Protein AF-A0AA88YTR1-F1 (afdb_monomer)

Radius of gyration: 93.02 Å; Cα contacts (8 Å, |Δi|>4): 60; chains: 1; bounding box: 156×89×230 Å

Mean predicted aligned error: 19.44 Å

Solvent-accessible surface area (backbone atoms only — not comparable to full-atom values): 16927 Å² total; per-residue (Å²): 136,85,83,82,82,76,76,88,72,65,40,42,70,72,72,55,52,61,66,63,37,48,69,41,86,85,34,49,69,73,51,28,52,49,53,51,53,48,30,73,73,69,52,74,60,56,72,65,59,47,62,70,35,83,88,49,65,55,87,66,50,55,67,33,47,75,69,55,41,44,46,70,82,85,81,88,76,82,74,88,74,76,54,70,69,58,56,55,52,49,52,53,49,51,53,52,50,51,53,54,49,54,55,50,50,58,55,48,52,56,48,50,55,52,49,52,55,49,49,53,52,50,52,54,49,52,52,52,50,52,51,51,50,54,53,49,53,51,51,53,52,56,48,53,54,48,51,52,52,49,56,50,50,53,51,55,49,53,52,52,49,54,52,53,52,52,51,51,54,51,50,50,53,52,51,55,50,51,55,47,52,54,52,51,52,54,50,50,55,51,50,52,52,51,49,56,51,50,53,56,50,49,64,58,66,69,72,45,71,62,63,56,50,49,56,51,48,53,58,50,50,54,50,51,54,48,54,50,50,50,52,50,49,54,52,51,51,54,51,50,54,53,50,51,53,51,60,68,60,66,80,64,84,84,85,89,79,92,88,80,91,83,88,90,82,92,82,85,90,90,86,91,85,86,88,86,91,82,86,82,87,134

Structure (mmCIF, N/CA/C/O backbone):
data_AF-A0AA88YTR1-F1
#
_entry.id   AF-A0AA88YTR1-F1
#
loop_
_atom_site.group_PDB
_atom_site.id
_atom_site.type_symbol
_atom_site.label_atom_id
_atom_site.label_alt_id
_atom_site.label_comp_id
_atom_site.label_asym_id
_atom_site.label_entity_id
_atom_site.label_seq_id
_atom_site.pdbx_PDB_ins_code
_atom_site.Cartn_x
_atom_site.Cartn_y
_atom_site.Cartn_z
_atom_site.occupancy
_atom_site.B_iso_or_equiv
_atom_site.auth_seq_id
_atom_site.auth_comp_id
_atom_site.auth_asym_id
_atom_site.auth_atom_id
_atom_site.pdbx_PDB_model_num
ATOM 1 N N . MET A 1 1 ? 59.537 -31.462 -113.308 1.00 39.97 1 MET A N 1
ATOM 2 C CA . MET A 1 1 ? 58.385 -31.269 -112.402 1.00 39.97 1 MET A CA 1
ATOM 3 C C . MET A 1 1 ? 58.699 -30.058 -111.544 1.00 39.97 1 MET A C 1
ATOM 5 O O . MET A 1 1 ? 59.712 -30.094 -110.861 1.00 39.97 1 MET A O 1
ATOM 9 N N . VAL A 1 2 ? 57.932 -28.973 -111.658 1.00 37.28 2 VAL A N 1
ATOM 10 C CA . VAL A 1 2 ? 58.188 -27.733 -110.905 1.00 37.28 2 VAL A CA 1
ATOM 11 C C . VAL A 1 2 ? 57.253 -27.714 -109.700 1.00 37.28 2 VAL A C 1
ATOM 13 O O . VAL A 1 2 ? 56.040 -27.640 -109.872 1.00 37.28 2 VAL A O 1
ATOM 16 N N . SER A 1 3 ? 57.813 -27.835 -108.496 1.00 42.16 3 SER A N 1
ATOM 17 C CA . SER A 1 3 ? 57.057 -27.733 -107.245 1.00 42.16 3 SER A CA 1
ATOM 18 C C . SER A 1 3 ? 56.819 -26.262 -106.928 1.00 42.16 3 SER A C 1
ATOM 20 O O . SER A 1 3 ? 57.732 -25.570 -106.481 1.00 42.16 3 SER A O 1
ATOM 22 N N . ASN A 1 4 ? 55.607 -25.781 -107.191 1.00 40.50 4 ASN A N 1
ATOM 23 C CA . ASN A 1 4 ? 55.226 -24.399 -106.931 1.00 40.50 4 ASN A CA 1
ATOM 24 C C . ASN A 1 4 ? 54.957 -24.225 -105.424 1.00 40.50 4 ASN A C 1
ATOM 26 O O . ASN A 1 4 ? 53.886 -24.581 -104.938 1.00 40.50 4 ASN A O 1
ATOM 30 N N . TYR A 1 5 ? 55.939 -23.728 -104.669 1.00 45.97 5 TYR A N 1
ATOM 31 C CA . TYR A 1 5 ? 55.768 -23.415 -103.247 1.00 45.97 5 TYR A CA 1
ATOM 32 C C . TYR A 1 5 ? 55.112 -22.037 -103.088 1.00 45.97 5 TYR A C 1
ATOM 34 O O . TYR A 1 5 ? 55.798 -21.019 -103.015 1.00 45.97 5 TYR A O 1
ATOM 42 N N . GLN A 1 6 ? 53.780 -22.005 -103.020 1.00 46.59 6 GLN A N 1
ATOM 43 C CA . GLN A 1 6 ? 53.061 -20.849 -102.480 1.00 46.59 6 GLN A CA 1
ATOM 44 C C . GLN A 1 6 ? 53.233 -20.821 -100.954 1.00 46.59 6 GLN A C 1
ATOM 46 O O . GLN A 1 6 ? 53.051 -21.833 -100.278 1.00 46.59 6 GLN A O 1
ATOM 51 N N . SER A 1 7 ? 53.601 -19.661 -100.411 1.00 52.53 7 SER A N 1
ATOM 52 C CA . SER A 1 7 ? 53.622 -19.417 -98.966 1.00 52.53 7 SER A CA 1
ATOM 53 C C . SER A 1 7 ? 52.199 -19.466 -98.393 1.00 52.53 7 SER A C 1
ATOM 55 O O . SER A 1 7 ? 51.295 -18.938 -99.044 1.00 52.53 7 SER A O 1
ATOM 57 N N . PRO A 1 8 ? 51.976 -20.030 -97.191 1.00 59.53 8 PRO A N 1
ATOM 58 C CA . PRO A 1 8 ? 50.650 -20.056 -96.582 1.00 59.53 8 PRO A CA 1
ATOM 59 C C . PRO A 1 8 ? 50.162 -18.631 -96.296 1.00 59.53 8 PRO A C 1
ATOM 61 O O . PRO A 1 8 ? 50.802 -17.873 -95.567 1.00 59.53 8 PRO A O 1
ATOM 64 N N . GLN A 1 9 ? 49.026 -18.273 -96.889 1.00 72.50 9 GLN A N 1
ATOM 65 C CA . GLN A 1 9 ? 48.348 -17.000 -96.670 1.00 72.50 9 GLN A CA 1
ATOM 66 C C . GLN A 1 9 ? 47.618 -17.060 -95.321 1.00 72.50 9 GLN A C 1
ATOM 68 O O . GLN A 1 9 ? 46.752 -17.909 -95.126 1.00 72.50 9 GLN A O 1
ATOM 73 N N . ILE A 1 10 ? 48.006 -16.197 -94.376 1.00 80.06 10 ILE A N 1
ATOM 74 C CA . ILE A 1 10 ? 47.390 -16.144 -93.043 1.00 80.06 10 ILE A CA 1
ATOM 75 C C . ILE A 1 10 ? 46.104 -15.323 -93.126 1.00 80.06 10 ILE A C 1
ATOM 77 O O . ILE A 1 10 ? 46.134 -14.162 -93.539 1.00 80.06 10 ILE A O 1
ATO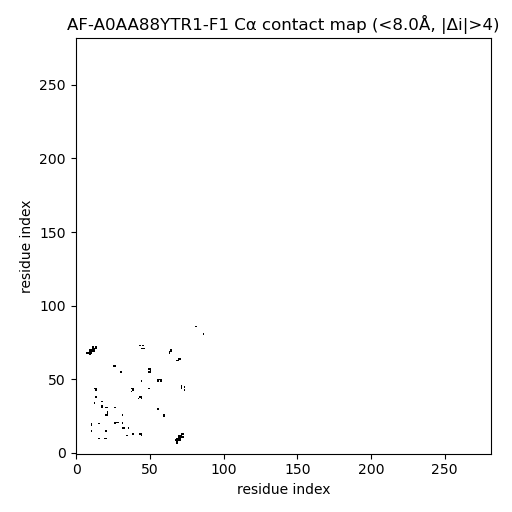M 81 N N . ILE A 1 11 ? 44.984 -15.918 -92.723 1.00 84.19 11 ILE A N 1
ATOM 82 C CA . ILE A 1 11 ? 43.649 -15.330 -92.854 1.00 84.19 11 ILE A CA 1
ATOM 83 C C . ILE A 1 11 ? 43.149 -14.833 -91.487 1.00 84.19 11 ILE A C 1
ATOM 85 O O . ILE A 1 11 ? 43.048 -15.587 -90.520 1.00 84.19 11 ILE A O 1
ATOM 89 N N . ASP A 1 12 ? 42.830 -13.540 -91.397 1.00 85.38 12 ASP A N 1
ATOM 90 C CA . ASP A 1 12 ? 42.213 -12.938 -90.208 1.00 85.38 12 ASP A CA 1
ATOM 91 C C . ASP A 1 12 ? 40.711 -13.240 -90.197 1.00 85.38 12 ASP A C 1
ATOM 93 O O . ASP A 1 12 ? 39.947 -12.672 -90.981 1.00 85.38 12 ASP A O 1
ATOM 97 N N . MET A 1 13 ? 40.274 -14.111 -89.289 1.00 84.56 13 MET A N 1
ATOM 98 C CA . MET A 1 13 ? 38.889 -14.594 -89.200 1.00 84.56 13 MET A CA 1
ATOM 99 C C . MET A 1 13 ? 37.877 -13.452 -89.004 1.00 84.56 13 MET A C 1
ATOM 101 O O . MET A 1 13 ? 36.746 -13.505 -89.497 1.00 84.56 13 MET A O 1
ATOM 105 N N . ASN A 1 14 ? 38.305 -12.360 -88.363 1.00 84.44 14 ASN A N 1
ATOM 106 C CA . ASN A 1 14 ? 37.472 -11.187 -88.109 1.00 84.44 14 ASN A CA 1
ATOM 107 C C . ASN A 1 14 ? 37.372 -10.233 -89.311 1.00 84.44 14 ASN A C 1
ATOM 109 O O . ASN A 1 14 ? 36.615 -9.264 -89.252 1.00 84.44 14 ASN A O 1
ATOM 113 N N . LYS A 1 15 ? 38.090 -10.502 -90.412 1.00 85.44 15 LYS A N 1
ATOM 114 C CA . LYS A 1 15 ? 38.056 -9.695 -91.648 1.00 85.44 15 LYS A CA 1
ATOM 115 C C . LYS A 1 15 ? 37.853 -10.498 -92.938 1.00 85.44 15 LYS A C 1
ATOM 117 O O . LYS A 1 15 ? 37.453 -9.903 -93.932 1.00 85.44 15 LYS A O 1
ATOM 122 N N . ALA A 1 16 ? 38.097 -11.807 -92.923 1.00 86.00 16 ALA A N 1
ATOM 123 C CA . ALA A 1 16 ? 38.024 -12.690 -94.086 1.00 86.00 16 ALA A CA 1
ATOM 124 C C . ALA A 1 16 ? 36.673 -12.626 -94.825 1.00 86.00 16 ALA A C 1
ATOM 126 O O . ALA A 1 16 ? 35.606 -12.553 -94.200 1.00 86.00 16 ALA A O 1
ATOM 127 N N . SER A 1 17 ? 36.709 -12.685 -96.153 1.00 87.88 17 SER A N 1
ATOM 128 C CA . SER A 1 17 ? 35.531 -12.925 -96.992 1.00 87.88 17 SER A CA 1
ATOM 129 C C . SER A 1 17 ? 35.120 -14.405 -96.965 1.00 87.88 17 SER A C 1
ATOM 131 O O . SER A 1 17 ? 35.813 -15.252 -96.395 1.00 87.88 17 SER A O 1
ATOM 133 N N . LYS A 1 18 ? 33.974 -14.744 -97.572 1.00 87.12 18 LYS A N 1
ATOM 134 C CA . LYS A 1 18 ? 33.546 -16.150 -97.688 1.00 87.12 18 LYS A CA 1
ATOM 135 C C . LYS A 1 18 ? 34.501 -16.924 -98.597 1.00 87.12 18 LYS A C 1
ATOM 137 O O . LYS A 1 18 ? 34.755 -18.102 -98.370 1.00 87.12 18 LYS A O 1
ATOM 142 N N . GLU A 1 19 ? 35.025 -16.234 -99.597 1.00 86.62 19 GLU A N 1
ATOM 143 C CA . GLU A 1 19 ? 35.946 -16.710 -100.613 1.00 86.62 19 GLU A CA 1
ATOM 144 C C . GLU A 1 19 ? 37.320 -17.019 -99.998 1.00 86.62 19 GLU A C 1
ATOM 146 O O . GLU A 1 19 ? 37.824 -18.121 -100.199 1.00 86.62 19 GLU A O 1
ATOM 151 N N . ASP A 1 20 ? 37.863 -16.125 -99.158 1.00 87.19 20 ASP A N 1
ATOM 152 C CA . ASP A 1 20 ? 39.119 -16.370 -98.422 1.00 87.19 20 ASP A CA 1
ATOM 153 C C . ASP A 1 20 ? 38.994 -17.600 -97.505 1.00 87.19 20 ASP A C 1
ATOM 155 O O . ASP A 1 20 ? 39.886 -18.444 -97.433 1.00 87.19 20 ASP A O 1
ATOM 159 N N . LEU A 1 21 ? 37.859 -17.731 -96.807 1.00 85.12 21 LEU A N 1
ATOM 160 C CA . LEU A 1 21 ? 37.596 -18.873 -95.927 1.00 85.12 21 LEU A CA 1
ATOM 161 C C . LEU A 1 21 ? 37.463 -20.190 -96.705 1.00 85.12 21 LEU A C 1
ATOM 163 O O . LEU A 1 21 ? 37.863 -21.228 -96.190 1.00 85.12 21 LEU A O 1
ATOM 167 N N . LEU A 1 22 ? 36.935 -20.155 -97.933 1.00 86.44 22 LEU A N 1
ATOM 168 C CA . LEU A 1 22 ? 36.814 -21.314 -98.826 1.00 86.44 22 LEU A CA 1
ATOM 169 C C . LEU A 1 22 ? 38.149 -21.759 -99.447 1.00 86.44 22 LEU A C 1
ATOM 171 O O . LEU A 1 22 ? 38.260 -22.909 -99.872 1.00 86.44 22 LEU A O 1
ATOM 175 N N . GLU A 1 23 ? 39.156 -20.883 -99.509 1.00 84.12 23 GLU A N 1
ATOM 176 C CA . GLU A 1 23 ? 40.500 -21.232 -99.994 1.00 84.12 23 GLU A CA 1
ATOM 177 C C . GLU A 1 23 ? 41.238 -22.172 -99.018 1.00 84.12 23 GLU A C 1
ATOM 179 O O . GLU A 1 23 ? 42.104 -22.961 -99.410 1.00 84.12 23 GLU A O 1
ATOM 184 N N . ILE A 1 24 ? 40.844 -22.170 -97.740 1.00 82.12 24 ILE A N 1
ATOM 185 C CA . ILE A 1 24 ? 41.310 -23.146 -96.757 1.00 82.12 24 ILE A CA 1
ATOM 186 C C . ILE A 1 24 ? 40.594 -24.478 -97.016 1.00 82.12 24 ILE A C 1
ATOM 188 O O . ILE A 1 24 ? 39.437 -24.658 -96.648 1.00 82.12 24 ILE A O 1
ATOM 192 N N . SER A 1 25 ? 41.313 -25.449 -97.588 1.00 75.00 25 SER A N 1
ATOM 193 C CA . SER A 1 25 ? 40.794 -26.779 -97.965 1.00 75.00 25 SER A CA 1
ATOM 194 C C . SER A 1 25 ? 40.045 -27.546 -96.863 1.00 75.00 25 SER A C 1
ATOM 196 O O . SER A 1 25 ? 39.238 -28.428 -97.151 1.00 75.00 25 SER A O 1
ATOM 198 N N . GLU A 1 26 ? 40.324 -27.231 -95.600 1.00 80.19 26 GLU A N 1
ATOM 199 C CA . GLU A 1 26 ? 39.699 -27.818 -94.418 1.00 80.19 26 GLU A CA 1
ATOM 200 C C . GLU A 1 26 ? 38.362 -27.134 -94.020 1.00 80.19 26 GLU A C 1
ATOM 202 O O . GLU A 1 26 ? 37.560 -27.727 -93.294 1.00 80.19 26 GLU A O 1
ATOM 207 N N . ILE A 1 27 ? 38.076 -25.924 -94.521 1.00 80.69 27 ILE A N 1
ATOM 208 C CA . ILE A 1 27 ? 36.850 -25.146 -94.270 1.00 80.69 27 ILE A CA 1
ATOM 209 C C . ILE A 1 27 ? 35.905 -25.258 -95.480 1.00 80.69 27 ILE A C 1
ATOM 211 O O . ILE A 1 27 ? 35.896 -24.439 -96.395 1.00 80.69 27 ILE A O 1
ATOM 215 N N . GLY A 1 28 ? 35.034 -26.268 -95.469 1.00 82.69 28 GLY A N 1
ATOM 216 C CA . GLY A 1 28 ? 33.948 -26.361 -96.452 1.00 82.69 28 GLY A CA 1
ATOM 217 C C . GLY A 1 28 ? 32.928 -25.211 -96.347 1.00 82.69 28 GLY A C 1
ATOM 218 O O . GLY A 1 28 ? 32.789 -24.575 -95.302 1.00 82.69 28 GLY A O 1
ATOM 219 N N . GLU A 1 29 ? 32.135 -24.997 -97.402 1.00 85.06 29 GLU A N 1
ATOM 220 C CA . GLU A 1 29 ? 31.193 -23.866 -97.533 1.00 85.06 29 GLU A CA 1
ATOM 221 C C . GLU A 1 29 ? 30.241 -23.677 -96.339 1.00 85.06 29 GLU A C 1
ATOM 223 O O . GLU A 1 29 ? 29.973 -22.549 -95.917 1.00 85.06 29 GLU A O 1
ATOM 228 N N . LYS A 1 30 ? 29.777 -24.783 -95.744 1.00 84.69 30 LYS A N 1
ATOM 229 C CA . LYS A 1 30 ? 28.947 -24.779 -94.531 1.00 84.69 30 LYS A CA 1
ATOM 230 C C . LYS A 1 30 ? 29.635 -24.068 -93.356 1.00 84.69 30 LYS A C 1
ATOM 232 O O . LYS A 1 30 ? 28.975 -23.360 -92.596 1.00 84.69 30 LYS A O 1
ATOM 237 N N . TRP A 1 31 ? 30.945 -24.248 -93.200 1.00 84.69 31 TRP A N 1
ATOM 238 C CA . TRP A 1 31 ? 31.728 -23.643 -92.125 1.00 84.69 31 TRP A CA 1
ATOM 239 C C . TRP A 1 31 ? 32.052 -22.185 -92.415 1.00 84.69 31 TRP A C 1
ATOM 241 O O . TRP A 1 31 ? 31.804 -21.354 -91.546 1.00 84.69 31 TRP A O 1
ATOM 251 N N . ALA A 1 32 ? 32.470 -21.862 -93.643 1.00 86.19 32 ALA A N 1
ATOM 252 C CA . ALA A 1 32 ? 32.676 -20.481 -94.082 1.00 86.19 32 ALA A CA 1
ATOM 253 C C . ALA A 1 32 ? 31.421 -19.614 -93.844 1.00 86.19 32 ALA A C 1
ATOM 255 O O . ALA A 1 32 ? 31.507 -18.542 -93.247 1.00 86.19 32 ALA A O 1
ATOM 256 N N . GLY A 1 33 ? 30.236 -20.121 -94.210 1.00 85.94 33 GLY A N 1
ATOM 257 C CA . GLY A 1 33 ? 28.964 -19.452 -93.919 1.00 85.94 33 GLY A CA 1
ATOM 258 C C . GLY A 1 33 ? 28.673 -19.315 -92.420 1.00 85.94 33 GLY A C 1
ATOM 259 O O . GLY A 1 33 ? 28.248 -18.252 -91.976 1.00 85.94 33 GLY A O 1
ATOM 260 N N . THR A 1 34 ? 28.947 -20.355 -91.622 1.00 85.81 34 THR A N 1
ATOM 261 C CA . THR A 1 34 ? 28.700 -20.317 -90.167 1.00 85.81 34 THR A CA 1
ATOM 262 C C . THR A 1 34 ? 29.595 -19.295 -89.457 1.00 85.81 34 THR A C 1
ATOM 264 O O . THR A 1 34 ? 29.092 -18.563 -88.609 1.00 85.81 34 THR A O 1
ATOM 267 N N . ILE A 1 35 ? 30.883 -19.192 -89.816 1.00 85.62 35 ILE A N 1
ATOM 268 C CA . ILE A 1 35 ? 31.799 -18.173 -89.266 1.00 85.62 35 ILE A CA 1
ATOM 269 C C . ILE A 1 35 ? 31.262 -16.767 -89.539 1.00 85.62 35 ILE A C 1
ATOM 271 O O . ILE A 1 35 ? 31.211 -15.943 -88.631 1.00 85.62 35 ILE A O 1
ATOM 275 N N . ILE A 1 36 ? 30.855 -16.491 -90.783 1.00 87.50 36 ILE A N 1
ATOM 276 C CA . ILE A 1 36 ? 30.379 -15.161 -91.179 1.00 87.50 36 ILE A CA 1
ATOM 277 C C . ILE A 1 36 ? 29.114 -14.794 -90.404 1.00 87.50 36 ILE A C 1
ATOM 279 O O . ILE A 1 36 ? 29.071 -13.709 -89.832 1.00 87.50 36 ILE A O 1
ATOM 283 N N . SER A 1 37 ? 28.145 -15.707 -90.278 1.00 87.19 37 SER A N 1
ATOM 284 C CA . SER A 1 37 ? 26.954 -15.461 -89.455 1.00 87.19 37 SER A CA 1
ATOM 285 C C . SER A 1 37 ? 27.290 -15.223 -87.978 1.00 87.19 37 SER A C 1
ATOM 287 O O . SER A 1 37 ? 26.705 -14.339 -87.363 1.00 87.19 37 SER A O 1
ATOM 289 N N . LEU A 1 38 ? 28.250 -15.959 -87.403 1.00 85.38 38 LEU A N 1
ATOM 290 C CA . LEU A 1 38 ? 28.693 -15.730 -86.021 1.00 85.38 38 LEU A CA 1
ATOM 291 C C . LEU A 1 38 ? 29.380 -14.367 -85.855 1.00 85.38 38 LEU A C 1
ATOM 293 O O . LEU A 1 38 ? 29.158 -13.689 -84.854 1.00 85.38 38 LEU A O 1
ATOM 297 N N . ARG A 1 39 ? 30.180 -13.944 -86.840 1.00 86.06 39 ARG A N 1
ATOM 298 C CA . ARG A 1 39 ? 30.822 -12.623 -86.871 1.00 86.06 39 ARG A CA 1
ATOM 299 C C . ARG A 1 39 ? 29.796 -11.496 -87.009 1.00 86.06 39 ARG A C 1
ATOM 301 O O . ARG A 1 39 ? 29.930 -10.466 -86.364 1.00 86.06 39 ARG A O 1
ATOM 308 N N . GLU A 1 40 ? 28.760 -11.686 -87.819 1.00 85.50 40 GLU A N 1
ATOM 309 C CA . GLU A 1 40 ? 27.652 -10.731 -87.951 1.00 85.50 40 GLU A CA 1
ATOM 310 C C . GLU A 1 40 ? 26.802 -10.641 -86.670 1.00 85.50 40 GLU A C 1
ATOM 312 O O . GLU A 1 40 ? 26.318 -9.561 -86.341 1.00 85.50 40 GLU A O 1
ATOM 317 N N . GLU A 1 41 ? 26.664 -11.740 -85.917 1.00 83.94 41 GLU A N 1
ATOM 318 C CA . GLU A 1 41 ? 25.910 -11.796 -84.655 1.00 83.94 41 GLU A CA 1
ATOM 319 C C . GLU A 1 41 ? 26.684 -11.210 -83.457 1.00 83.94 41 GLU A C 1
ATOM 321 O O . GLU A 1 41 ? 26.128 -10.420 -82.694 1.00 83.94 41 GLU A O 1
ATOM 326 N N . LYS A 1 42 ? 27.964 -11.577 -83.279 1.00 81.88 42 LYS A N 1
ATOM 327 C CA . LYS A 1 42 ? 28.796 -11.175 -82.122 1.00 81.88 42 LYS A CA 1
ATOM 328 C C . LYS A 1 42 ? 29.743 -9.998 -82.384 1.00 81.88 42 LYS A C 1
ATOM 330 O O . LYS A 1 42 ? 30.260 -9.405 -81.439 1.00 81.88 42 LYS A O 1
ATOM 335 N N . GLY A 1 43 ? 30.001 -9.648 -83.642 1.00 82.19 43 GLY A N 1
ATOM 336 C CA . GLY A 1 43 ? 30.985 -8.636 -84.024 1.00 82.19 43 GLY A CA 1
ATOM 337 C C . GLY A 1 43 ? 32.395 -9.212 -84.179 1.00 82.19 43 GLY A C 1
ATOM 338 O O . GLY A 1 43 ? 32.739 -9.735 -85.233 1.00 82.19 43 GLY A O 1
ATOM 339 N N . THR A 1 44 ? 33.247 -9.064 -83.162 1.00 81.69 44 THR A N 1
ATOM 340 C CA . THR A 1 44 ? 34.624 -9.601 -83.197 1.00 81.69 44 THR A CA 1
ATOM 341 C C . THR A 1 44 ? 34.628 -10.968 -82.525 1.00 81.69 44 THR A C 1
ATOM 343 O O . THR A 1 44 ? 34.303 -11.044 -81.348 1.00 81.69 44 THR A O 1
ATOM 346 N N . LEU A 1 45 ? 34.984 -12.024 -83.258 1.00 82.94 45 LEU A N 1
ATOM 347 C CA . LEU A 1 45 ? 35.095 -13.379 -82.722 1.00 82.94 45 LEU A CA 1
ATOM 348 C C . LEU A 1 45 ? 36.425 -13.567 -81.989 1.00 82.94 45 LEU A C 1
ATOM 350 O O . LEU A 1 45 ? 37.473 -13.120 -82.474 1.00 82.94 45 LEU A O 1
ATOM 354 N N . THR A 1 46 ? 36.383 -14.292 -80.875 1.00 83.31 46 THR A N 1
ATOM 355 C CA . THR A 1 46 ? 37.562 -14.892 -80.233 1.00 83.31 46 THR A CA 1
ATOM 356 C C . THR A 1 46 ? 37.627 -16.405 -80.502 1.00 83.31 46 THR A C 1
ATOM 358 O O . THR A 1 46 ? 36.769 -16.967 -81.189 1.00 83.31 46 THR A O 1
ATOM 361 N N . ILE A 1 47 ? 38.652 -17.090 -79.982 1.00 79.50 47 ILE A N 1
ATOM 362 C CA . ILE A 1 47 ? 38.771 -18.556 -80.098 1.00 79.50 47 ILE A CA 1
ATOM 363 C C . ILE A 1 47 ? 37.664 -19.234 -79.274 1.00 79.50 47 ILE A C 1
ATOM 365 O O . ILE A 1 47 ? 36.996 -20.152 -79.750 1.00 79.50 47 ILE A O 1
ATOM 369 N N . GLU A 1 48 ? 37.399 -18.713 -78.078 1.00 79.44 48 GLU A N 1
ATOM 370 C CA . GLU A 1 48 ? 36.374 -19.189 -77.148 1.00 79.44 48 GLU A CA 1
ATOM 371 C C . GLU A 1 48 ? 34.961 -19.093 -77.753 1.00 79.44 48 GLU A C 1
ATOM 373 O O . GLU A 1 48 ? 34.115 -19.953 -77.504 1.00 79.44 48 GLU A O 1
ATOM 378 N N . ASP A 1 49 ? 34.695 -18.095 -78.604 1.00 79.38 49 ASP A N 1
ATOM 379 C CA . ASP A 1 49 ? 33.422 -17.990 -79.328 1.00 79.38 49 ASP A CA 1
ATOM 380 C C . ASP A 1 49 ? 33.187 -19.156 -80.299 1.00 79.38 49 ASP A C 1
ATOM 382 O O . ASP A 1 49 ? 32.038 -19.579 -80.488 1.00 79.38 49 ASP A O 1
ATOM 386 N N . LEU A 1 50 ? 34.252 -19.686 -80.909 1.00 75.38 50 LEU A N 1
ATOM 387 C CA . LEU A 1 50 ? 34.176 -20.864 -81.774 1.00 75.38 50 LEU A CA 1
ATOM 388 C C . LEU A 1 50 ? 34.041 -22.155 -80.960 1.00 75.38 50 LEU A C 1
ATOM 390 O O . LEU A 1 50 ? 33.266 -23.022 -81.351 1.00 75.38 50 LEU A O 1
ATOM 394 N N . GLU A 1 51 ? 34.706 -22.268 -79.808 1.00 75.75 51 GLU A N 1
ATOM 395 C CA . GLU A 1 51 ? 34.544 -23.419 -78.905 1.00 75.75 51 GLU A CA 1
ATOM 396 C C . GLU A 1 51 ? 33.131 -23.505 -78.306 1.00 75.75 51 GLU A C 1
ATOM 398 O O . GLU A 1 51 ? 32.529 -24.579 -78.254 1.00 75.75 51 GLU A O 1
ATOM 403 N N . MET A 1 52 ? 32.562 -22.372 -77.874 1.00 72.81 52 MET A N 1
ATOM 404 C CA . MET A 1 52 ? 31.215 -22.331 -77.292 1.00 72.81 52 MET A CA 1
ATOM 405 C C . MET A 1 52 ? 30.107 -22.569 -78.323 1.00 72.81 52 MET A C 1
ATOM 407 O O . MET A 1 52 ? 28.987 -22.949 -77.963 1.00 72.81 52 MET A O 1
ATOM 411 N N . THR A 1 53 ? 30.375 -22.346 -79.611 1.00 65.88 53 THR A N 1
ATOM 412 C CA . THR A 1 53 ? 29.381 -22.557 -80.664 1.00 65.88 53 THR A CA 1
ATOM 413 C C . THR A 1 53 ? 29.392 -24.009 -81.126 1.00 65.88 53 THR A C 1
ATOM 415 O O . THR A 1 53 ? 29.987 -24.361 -82.138 1.00 65.88 53 THR A O 1
ATOM 418 N N . SER A 1 54 ? 28.596 -24.840 -80.439 1.00 60.53 54 SER A N 1
ATOM 419 C CA . SER A 1 54 ? 28.362 -26.281 -80.698 1.00 60.53 54 SER A CA 1
ATOM 420 C C . SER A 1 54 ? 28.041 -26.678 -82.148 1.00 60.53 54 SER A C 1
ATOM 422 O O . SER A 1 54 ? 27.999 -27.863 -82.482 1.00 60.53 54 SER A O 1
ATOM 424 N N . LYS A 1 55 ? 27.809 -25.694 -83.019 1.00 70.94 55 LYS A N 1
ATOM 425 C CA . LYS A 1 55 ? 27.736 -25.861 -84.464 1.00 70.94 55 LYS A CA 1
ATOM 426 C C . LYS A 1 55 ? 29.063 -26.363 -85.038 1.00 70.94 55 LYS A C 1
ATOM 428 O O . LYS A 1 55 ? 28.981 -27.198 -85.933 1.00 70.94 55 LYS A O 1
ATOM 433 N N . ILE A 1 56 ? 30.232 -25.902 -84.566 1.00 73.81 56 ILE A N 1
ATOM 434 C CA . ILE A 1 56 ? 31.535 -26.195 -85.190 1.00 73.81 56 ILE A CA 1
ATOM 435 C C . ILE A 1 56 ? 32.527 -26.855 -84.211 1.00 73.81 56 ILE A C 1
ATOM 437 O O . ILE A 1 56 ? 32.866 -26.249 -83.202 1.00 73.81 56 ILE A O 1
ATOM 441 N N . PRO A 1 57 ? 33.028 -28.074 -84.487 1.00 78.62 57 PRO A N 1
ATOM 442 C CA . PRO A 1 57 ? 33.959 -28.757 -83.589 1.00 78.62 57 PRO A CA 1
ATOM 443 C C . PRO A 1 57 ? 35.390 -28.201 -83.685 1.00 78.62 57 PRO A C 1
ATOM 445 O O . PRO A 1 57 ? 35.886 -27.936 -84.784 1.00 78.62 57 PRO A O 1
ATOM 448 N N . SER A 1 58 ? 36.081 -28.117 -82.540 1.00 79.00 58 SER A N 1
ATOM 449 C CA . SER A 1 58 ? 37.455 -27.587 -82.427 1.00 79.00 58 SER A CA 1
ATOM 450 C C . SER A 1 58 ? 38.457 -28.311 -83.339 1.00 79.00 58 SER A C 1
ATOM 452 O O . SER A 1 58 ? 39.334 -27.680 -83.916 1.00 79.00 58 SER A O 1
ATOM 454 N N . THR A 1 59 ? 38.226 -29.600 -83.626 1.00 79.88 59 THR A N 1
ATOM 455 C CA . THR A 1 59 ? 39.008 -30.429 -84.566 1.00 79.88 59 THR A CA 1
ATOM 456 C C . THR A 1 59 ? 39.192 -29.830 -85.968 1.00 79.88 59 THR A C 1
ATOM 458 O O . THR A 1 59 ? 40.019 -30.323 -86.730 1.00 79.88 59 THR A O 1
ATOM 461 N N . ILE A 1 60 ? 38.397 -28.821 -86.340 1.00 80.12 60 ILE A N 1
ATOM 462 C CA . ILE A 1 60 ? 38.528 -28.069 -87.596 1.00 80.12 60 ILE A CA 1
ATOM 463 C C . ILE A 1 60 ? 39.4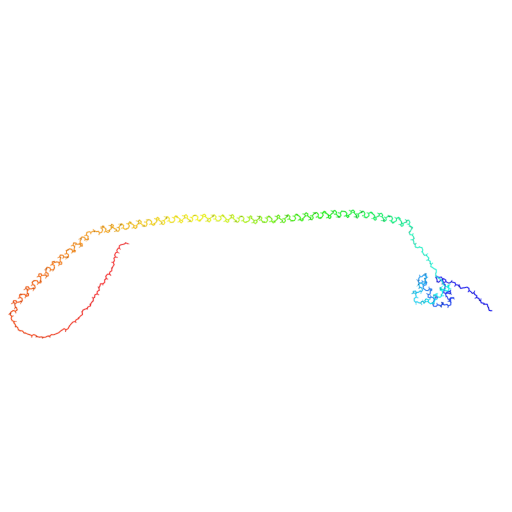35 -26.841 -87.422 1.00 80.12 60 ILE A C 1
ATOM 465 O O . ILE A 1 60 ? 40.220 -26.544 -88.317 1.00 80.12 60 ILE A O 1
ATOM 469 N N . TRP A 1 61 ? 39.356 -26.146 -86.285 1.00 78.94 61 TRP A N 1
ATOM 470 C CA . TRP A 1 61 ? 40.063 -24.888 -86.024 1.00 78.94 61 TRP A CA 1
ATOM 471 C C . TRP A 1 61 ? 41.450 -25.089 -85.420 1.00 78.94 61 TRP A C 1
ATOM 473 O O . TRP A 1 61 ? 42.395 -24.446 -85.877 1.00 78.94 61 TRP A O 1
ATOM 483 N N . ASP A 1 62 ? 41.596 -26.007 -84.463 1.00 80.50 62 ASP A N 1
ATOM 484 C CA . ASP A 1 62 ? 42.849 -26.245 -83.735 1.00 80.50 62 ASP A CA 1
ATOM 485 C C . ASP A 1 62 ? 44.027 -26.497 -84.703 1.00 80.50 62 ASP A C 1
ATOM 487 O O . ASP A 1 62 ? 45.041 -25.798 -84.601 1.00 80.50 62 ASP A O 1
ATOM 491 N N . PRO A 1 63 ? 43.900 -27.361 -85.740 1.00 82.38 63 PRO A N 1
ATOM 492 C CA . PRO A 1 63 ? 44.991 -27.607 -86.685 1.00 82.38 63 PRO A CA 1
ATOM 493 C C . PRO A 1 63 ? 45.256 -26.438 -87.644 1.00 82.38 63 PRO A C 1
ATOM 495 O O . PRO A 1 63 ? 46.281 -26.436 -88.323 1.00 82.38 63 PRO A O 1
ATOM 498 N N . LEU A 1 64 ? 44.332 -25.480 -87.775 1.00 82.38 64 LEU A N 1
ATOM 499 C CA . LEU A 1 64 ? 44.494 -24.289 -88.615 1.00 82.38 64 LEU A CA 1
ATOM 500 C C . LEU A 1 64 ? 45.188 -23.162 -87.845 1.00 82.38 64 LEU A C 1
ATOM 502 O O . LEU A 1 64 ? 46.034 -22.476 -88.420 1.00 82.38 64 LEU A O 1
ATOM 506 N N . ILE A 1 65 ? 44.879 -23.015 -86.555 1.00 81.12 65 ILE A N 1
ATOM 507 C CA . ILE A 1 65 ? 45.568 -22.099 -85.638 1.00 81.12 65 ILE A CA 1
ATOM 508 C C . ILE A 1 65 ? 47.006 -22.591 -85.410 1.00 81.12 65 ILE A C 1
ATOM 510 O O . ILE A 1 65 ? 47.946 -21.823 -85.594 1.00 81.12 65 ILE A O 1
ATOM 514 N N . GLU A 1 66 ? 47.204 -23.883 -85.114 1.00 80.31 66 GLU A N 1
ATOM 515 C CA . GLU A 1 66 ? 48.534 -24.474 -84.880 1.00 80.31 66 GLU A CA 1
ATOM 516 C C . GLU A 1 66 ? 49.454 -24.365 -86.111 1.00 80.31 66 GLU A C 1
ATOM 518 O O . GLU A 1 66 ? 50.637 -24.047 -85.989 1.00 80.31 66 GLU A O 1
ATOM 523 N N . LYS A 1 67 ? 48.911 -24.554 -87.323 1.00 79.06 67 LYS A N 1
ATOM 524 C CA . LYS A 1 67 ? 49.651 -24.360 -88.587 1.00 79.06 67 LYS A CA 1
ATOM 525 C C . LYS A 1 67 ? 49.818 -22.887 -88.983 1.00 79.06 67 LYS A C 1
ATOM 527 O O . LYS A 1 67 ? 50.372 -22.620 -90.048 1.00 79.06 67 LYS A O 1
ATOM 532 N N . GLY A 1 68 ? 49.309 -21.941 -88.190 1.00 76.88 68 GLY A N 1
ATOM 533 C CA . GLY A 1 68 ? 49.367 -20.507 -88.475 1.00 76.88 68 GLY A CA 1
ATOM 534 C C . GLY A 1 68 ? 48.587 -20.075 -89.722 1.00 76.88 68 GLY A C 1
ATOM 535 O O . GLY A 1 68 ? 48.906 -19.041 -90.297 1.00 76.88 68 GLY A O 1
ATOM 536 N N . LYS A 1 69 ? 47.590 -20.854 -90.170 1.00 79.50 69 LYS A N 1
ATOM 537 C CA . LYS A 1 69 ? 46.742 -20.516 -91.329 1.00 79.50 69 LYS A CA 1
ATOM 538 C C . LYS A 1 69 ? 45.703 -19.437 -91.002 1.00 79.50 69 LYS A C 1
ATOM 540 O O . LYS A 1 69 ? 45.305 -18.702 -91.901 1.00 79.50 69 LYS A O 1
ATOM 545 N N . ILE A 1 70 ? 45.257 -19.345 -89.747 1.00 80.75 70 ILE A N 1
ATOM 546 C CA . ILE A 1 70 ? 44.232 -18.384 -89.310 1.00 80.75 70 ILE A CA 1
ATOM 547 C C . ILE A 1 70 ? 44.638 -17.638 -88.037 1.00 80.75 70 ILE A C 1
ATOM 549 O O . ILE A 1 70 ? 45.391 -18.164 -87.218 1.00 80.75 70 ILE A O 1
ATOM 553 N N . MET A 1 71 ? 44.125 -16.418 -87.861 1.00 83.06 71 MET A N 1
ATOM 554 C CA . MET A 1 71 ? 44.353 -15.597 -86.665 1.00 83.06 71 MET A CA 1
ATOM 555 C C . MET A 1 71 ? 43.131 -14.743 -86.293 1.00 83.06 71 MET A C 1
ATOM 557 O O . MET A 1 71 ? 42.290 -14.449 -87.141 1.00 83.06 71 MET A O 1
ATOM 561 N N . PHE A 1 72 ? 43.069 -14.304 -85.032 1.00 79.81 72 PHE A N 1
ATOM 562 C CA . PHE A 1 72 ? 42.050 -13.388 -84.509 1.00 79.81 72 PHE A CA 1
ATOM 563 C C . PHE A 1 72 ? 42.732 -12.113 -84.008 1.00 79.81 72 PHE A C 1
ATOM 565 O O . PHE A 1 72 ? 43.628 -12.178 -83.168 1.00 79.81 72 PHE A O 1
ATOM 572 N N . VAL A 1 73 ? 42.329 -10.949 -84.527 1.00 73.94 73 VAL A N 1
ATOM 573 C CA . VAL A 1 73 ? 42.856 -9.647 -84.083 1.00 73.94 73 VAL A CA 1
ATOM 574 C C . VAL A 1 73 ? 41.780 -8.879 -83.318 1.00 73.94 73 VAL A C 1
ATOM 576 O O . VAL A 1 73 ? 40.814 -8.400 -83.913 1.00 73.94 73 VAL A O 1
ATOM 579 N N . GLU A 1 74 ? 41.963 -8.730 -82.007 1.00 67.50 74 GLU A N 1
ATOM 580 C CA . GLU A 1 74 ? 41.082 -7.931 -81.149 1.00 67.50 74 GLU A CA 1
ATOM 581 C C . GLU A 1 74 ? 41.276 -6.419 -81.353 1.00 67.50 74 GLU A C 1
ATOM 583 O O . GLU A 1 74 ? 42.396 -5.918 -81.499 1.00 67.50 74 GLU A O 1
ATOM 588 N N . LYS A 1 75 ? 40.178 -5.656 -81.288 1.00 57.78 75 LYS A N 1
ATOM 589 C CA . LYS A 1 75 ? 40.214 -4.190 -81.182 1.00 57.78 75 LYS A CA 1
ATOM 590 C C . LYS A 1 75 ? 40.161 -3.777 -79.710 1.00 57.78 75 LYS A C 1
ATOM 592 O O . LYS A 1 75 ? 39.144 -3.970 -79.056 1.00 57.78 75 LYS A O 1
ATOM 597 N N . LYS A 1 76 ? 41.212 -3.121 -79.208 1.00 53.50 76 LYS A N 1
ATOM 598 C CA . LYS A 1 76 ? 41.158 -2.432 -77.907 1.00 53.50 76 LYS A CA 1
ATOM 599 C C . LYS A 1 76 ? 40.303 -1.170 -78.005 1.00 53.50 76 LYS A C 1
ATOM 601 O O . LYS A 1 76 ? 40.772 -0.150 -78.509 1.00 53.50 76 LYS A O 1
ATOM 606 N N . GLU A 1 77 ? 39.083 -1.219 -77.482 1.00 51.88 77 GLU A N 1
ATOM 607 C CA . GLU A 1 77 ? 38.291 -0.012 -77.239 1.00 51.88 77 GLU A CA 1
ATOM 608 C C . GLU A 1 77 ? 38.781 0.719 -75.981 1.00 51.88 77 GLU A C 1
ATOM 610 O O . GLU A 1 77 ? 39.076 0.117 -74.946 1.00 51.88 77 GLU A O 1
ATOM 615 N N . VAL A 1 78 ? 38.900 2.045 -76.076 1.00 52.12 78 VAL A N 1
ATOM 616 C CA . VAL A 1 78 ? 39.386 2.895 -74.984 1.00 52.12 78 VAL A CA 1
ATOM 617 C C . VAL A 1 78 ? 38.203 3.313 -74.115 1.00 52.12 78 VAL A C 1
ATOM 619 O O . VAL A 1 78 ? 37.501 4.275 -74.427 1.00 52.12 78 VAL A O 1
ATOM 622 N N . LEU A 1 79 ? 37.994 2.599 -73.007 1.00 53.03 79 LEU A N 1
ATOM 623 C CA . LEU A 1 79 ? 37.029 3.000 -71.982 1.00 53.03 79 LEU A CA 1
ATOM 624 C C . LEU A 1 79 ? 37.399 4.378 -71.400 1.00 53.03 79 LEU A C 1
ATOM 626 O O . LEU A 1 79 ? 38.571 4.669 -71.151 1.00 53.03 79 LEU A O 1
ATOM 630 N N . GLY A 1 80 ? 36.393 5.227 -71.174 1.00 54.22 80 GLY A N 1
ATOM 631 C CA . GLY A 1 80 ? 36.572 6.620 -70.756 1.00 54.22 80 GLY A CA 1
ATOM 632 C C . GLY A 1 80 ? 37.302 6.774 -69.418 1.00 54.22 80 GLY A C 1
ATOM 633 O O . GLY A 1 80 ? 36.712 6.617 -68.353 1.00 54.22 80 GLY A O 1
ATOM 634 N N . SER A 1 81 ? 38.582 7.137 -69.480 1.00 54.97 81 SER A N 1
ATOM 635 C CA . SER A 1 81 ? 39.432 7.363 -68.309 1.00 54.97 81 SER A CA 1
ATOM 636 C C . SER A 1 81 ? 39.024 8.625 -67.537 1.00 54.97 81 SER A C 1
ATOM 638 O O . SER A 1 81 ? 39.170 9.750 -68.026 1.00 54.97 81 SER A O 1
ATOM 640 N N . MET A 1 82 ? 38.577 8.460 -66.286 1.00 59.59 82 MET A N 1
ATOM 641 C CA . MET A 1 82 ? 38.757 9.511 -65.284 1.00 59.59 82 MET A CA 1
ATOM 642 C C . MET A 1 82 ? 40.258 9.709 -65.080 1.00 59.59 82 MET A C 1
ATOM 644 O O . MET A 1 82 ? 40.959 8.777 -64.690 1.00 59.59 82 MET A O 1
ATOM 648 N N . THR A 1 83 ? 40.753 10.927 -65.305 1.00 79.00 83 THR A N 1
ATOM 649 C CA . THR A 1 83 ? 42.159 11.238 -65.039 1.00 79.00 83 THR A CA 1
ATOM 650 C C . THR A 1 83 ? 42.489 10.963 -63.571 1.00 79.00 83 THR A C 1
ATOM 652 O O . THR A 1 83 ? 41.701 11.279 -62.676 1.00 79.00 83 THR A O 1
ATOM 655 N N . LEU A 1 84 ? 43.669 10.385 -63.321 1.00 80.81 84 LEU A N 1
ATOM 656 C CA . LEU A 1 84 ? 44.122 9.974 -61.985 1.00 80.81 84 LEU A CA 1
ATOM 657 C C . LEU A 1 84 ? 43.985 11.104 -60.946 1.00 80.81 84 LEU A C 1
ATOM 659 O O . LEU A 1 84 ? 43.557 10.868 -59.820 1.00 80.81 84 LEU A O 1
ATOM 663 N N . GLU A 1 85 ? 44.260 12.346 -61.345 1.00 80.56 85 GLU A N 1
ATOM 664 C CA . GLU A 1 85 ? 44.105 13.542 -60.507 1.00 80.56 85 GLU A CA 1
ATOM 665 C C . GLU A 1 85 ? 42.659 13.783 -60.037 1.00 80.56 85 GLU A C 1
ATOM 667 O O . GLU A 1 85 ? 42.437 14.182 -58.890 1.00 80.56 85 GLU A O 1
ATOM 672 N N . ARG A 1 86 ? 41.657 13.508 -60.887 1.00 86.19 86 ARG A N 1
ATOM 673 C CA . ARG A 1 86 ? 40.237 13.631 -60.521 1.00 86.19 86 ARG A CA 1
ATOM 674 C C . ARG A 1 86 ? 39.854 12.575 -59.485 1.00 86.19 86 ARG A C 1
ATOM 676 O O . ARG A 1 86 ? 39.237 12.912 -58.481 1.00 86.19 86 ARG A O 1
ATOM 683 N N . ALA A 1 87 ? 40.305 11.334 -59.667 1.00 87.12 87 ALA A N 1
ATOM 684 C CA . ALA A 1 87 ? 40.101 10.281 -58.672 1.00 87.12 87 ALA A CA 1
ATOM 685 C C . ALA A 1 87 ? 40.797 10.620 -57.336 1.00 87.12 87 ALA A C 1
ATOM 687 O O . ALA A 1 87 ? 40.211 10.467 -56.267 1.00 87.12 87 ALA A O 1
ATOM 688 N N . MET A 1 88 ? 42.023 11.156 -57.371 1.00 89.00 88 MET A N 1
ATOM 689 C CA . MET A 1 88 ? 42.755 11.557 -56.160 1.00 89.00 88 MET A CA 1
ATOM 690 C C . MET A 1 88 ? 42.115 12.740 -55.418 1.00 89.00 88 MET A C 1
ATOM 692 O O . MET A 1 88 ? 42.182 12.794 -54.189 1.00 89.00 88 MET A O 1
ATOM 696 N N . THR A 1 89 ? 41.516 13.701 -56.126 1.00 91.94 89 THR A N 1
ATOM 697 C CA . THR A 1 89 ? 40.798 14.825 -55.494 1.00 91.94 89 THR A CA 1
ATOM 698 C C . THR A 1 89 ? 39.466 14.380 -54.893 1.00 91.94 89 THR A C 1
ATOM 700 O O . THR A 1 89 ? 39.154 14.774 -53.769 1.00 91.94 89 THR A O 1
ATOM 703 N N . GLU A 1 90 ? 38.738 13.490 -55.567 1.00 93.62 90 GLU A N 1
ATOM 704 C CA . GLU A 1 90 ? 37.512 12.879 -55.049 1.00 93.62 90 GLU A CA 1
ATOM 705 C C . GLU A 1 90 ? 37.771 12.021 -53.800 1.00 93.62 90 GLU A C 1
ATOM 707 O O . GLU A 1 90 ? 37.098 12.200 -52.785 1.00 93.62 90 GLU A O 1
ATOM 712 N N . ILE A 1 91 ? 38.818 11.184 -53.801 1.00 93.56 91 ILE A N 1
ATOM 713 C CA . ILE A 1 91 ? 39.240 10.410 -52.618 1.00 93.56 91 ILE A CA 1
ATOM 714 C C . ILE A 1 91 ? 39.539 11.334 -51.428 1.00 93.56 91 ILE A C 1
ATOM 716 O O . ILE A 1 91 ? 39.068 11.073 -50.321 1.00 93.56 91 ILE A O 1
ATOM 720 N N . LYS A 1 92 ? 40.268 12.441 -51.637 1.00 96.50 92 LYS A N 1
ATOM 721 C CA . LYS A 1 92 ? 40.552 13.424 -50.573 1.00 96.50 92 LYS A CA 1
ATOM 722 C C . LYS A 1 92 ? 39.277 14.079 -50.034 1.00 96.50 92 LYS A C 1
ATOM 724 O O . LYS A 1 92 ? 39.159 14.267 -48.824 1.00 96.50 92 LYS A O 1
ATOM 729 N N . HIS A 1 93 ? 38.325 14.409 -50.906 1.00 96.50 93 HIS A N 1
ATOM 730 C CA . HIS A 1 93 ? 37.032 14.963 -50.502 1.00 96.50 93 HIS A CA 1
ATOM 731 C C . HIS A 1 93 ? 36.223 13.957 -49.666 1.00 96.50 93 HIS A C 1
ATOM 733 O O . HIS A 1 93 ? 35.751 14.297 -48.581 1.00 96.50 93 HIS A O 1
ATOM 739 N N . LEU A 1 94 ? 36.129 12.701 -50.115 1.00 97.31 94 LEU A N 1
ATOM 740 C CA . LEU A 1 94 ? 35.442 11.632 -49.386 1.00 97.31 94 LEU A CA 1
ATOM 741 C C . LEU A 1 94 ? 36.099 11.356 -48.023 1.00 97.31 94 LEU A C 1
ATOM 743 O O . LEU A 1 94 ? 35.395 11.228 -47.028 1.00 97.31 94 LEU A O 1
ATOM 747 N N . GLN A 1 95 ? 37.433 11.348 -47.934 1.00 97.50 95 GLN A N 1
ATOM 748 C CA . GLN A 1 95 ? 38.163 11.211 -46.664 1.00 97.50 95 GLN A CA 1
ATOM 749 C C . GLN A 1 95 ? 37.875 12.359 -45.683 1.00 97.50 95 GLN A C 1
ATOM 751 O O . GLN A 1 95 ? 37.712 12.123 -44.482 1.00 97.50 95 GLN A O 1
ATOM 756 N N . ALA A 1 96 ? 37.789 13.598 -46.177 1.00 96.69 96 ALA A N 1
ATOM 757 C CA . ALA A 1 96 ? 37.433 14.753 -45.359 1.00 96.69 96 ALA A CA 1
ATOM 758 C C . ALA A 1 96 ? 35.983 14.666 -44.851 1.00 96.69 96 ALA A C 1
ATOM 760 O O . ALA A 1 96 ? 35.730 14.921 -43.672 1.00 96.69 96 ALA A O 1
ATOM 761 N N . GLU A 1 97 ? 35.045 14.247 -45.704 1.00 98.44 97 GLU A N 1
ATOM 762 C CA . GLU A 1 97 ? 33.639 14.086 -45.326 1.00 98.44 97 GLU A CA 1
ATOM 763 C C . GLU A 1 97 ? 33.427 12.926 -44.344 1.00 98.44 97 GLU A C 1
ATOM 765 O O . GLU A 1 97 ? 32.754 13.113 -43.332 1.00 98.44 97 GLU A O 1
ATOM 770 N N . ILE A 1 98 ? 34.074 11.774 -44.559 1.00 97.94 98 ILE A N 1
ATOM 771 C CA . ILE A 1 98 ? 34.085 10.653 -43.603 1.00 97.94 98 ILE A CA 1
ATOM 772 C C . ILE A 1 98 ? 34.592 11.140 -42.242 1.00 97.94 98 ILE A C 1
ATOM 774 O O . ILE A 1 98 ? 33.934 10.926 -41.229 1.00 97.94 98 ILE A O 1
ATOM 778 N N . THR A 1 99 ? 35.702 11.884 -42.212 1.00 97.69 99 THR A N 1
ATOM 779 C CA . THR A 1 99 ? 36.266 12.441 -40.970 1.00 97.69 99 THR A CA 1
ATOM 780 C C . THR A 1 99 ? 35.295 13.408 -40.276 1.00 97.69 99 THR A C 1
ATOM 782 O O . THR A 1 99 ? 35.147 13.378 -39.049 1.00 97.69 99 THR A O 1
ATOM 785 N N . ARG A 1 100 ? 34.595 14.256 -41.046 1.00 98.25 100 ARG A N 1
ATOM 786 C CA . ARG A 1 100 ? 33.567 15.180 -40.537 1.00 98.25 100 ARG A CA 1
ATOM 787 C C . ARG A 1 100 ? 32.393 14.421 -39.916 1.00 98.25 100 ARG A C 1
ATOM 789 O O . ARG A 1 100 ? 31.971 14.763 -38.810 1.00 98.25 100 ARG A O 1
ATOM 796 N N . GLN A 1 101 ? 31.904 13.384 -40.594 1.00 98.25 101 GLN A N 1
ATOM 797 C CA . GLN A 1 101 ? 30.808 12.538 -40.123 1.00 98.25 101 GLN A CA 1
ATOM 798 C C . GLN A 1 101 ? 31.210 11.729 -38.885 1.00 98.25 101 GLN A C 1
ATOM 800 O O . GLN A 1 101 ? 30.485 11.763 -37.894 1.00 98.25 101 GLN A O 1
ATOM 805 N N . SER A 1 102 ? 32.394 11.107 -38.864 1.00 98.19 102 SER A N 1
ATOM 806 C CA . SER A 1 102 ? 32.911 10.388 -37.689 1.00 98.19 102 SER A CA 1
ATOM 807 C C . SER A 1 102 ? 32.991 11.282 -36.449 1.00 98.19 102 SER A C 1
ATOM 809 O O . SER A 1 102 ? 32.593 10.867 -35.362 1.00 98.19 102 SER A O 1
ATOM 811 N N . LYS A 1 103 ? 33.437 12.538 -36.598 1.00 98.25 103 LYS A N 1
ATOM 812 C CA . LYS A 1 103 ? 33.449 13.511 -35.492 1.00 98.25 103 LYS A CA 1
ATOM 813 C C . LYS A 1 103 ? 32.036 13.897 -35.037 1.00 98.25 103 LYS A C 1
ATOM 815 O O . LYS A 1 103 ? 31.820 14.112 -33.842 1.00 98.25 103 LYS A O 1
ATOM 820 N N . HIS A 1 104 ? 31.080 14.005 -35.962 1.00 98.19 104 HIS A N 1
ATOM 821 C CA . HIS A 1 104 ? 29.685 14.291 -35.627 1.00 98.19 104 HIS A CA 1
ATOM 822 C C . HIS A 1 104 ? 29.049 13.139 -34.839 1.00 98.19 104 HIS A C 1
ATOM 824 O O . HIS A 1 104 ? 28.508 13.388 -33.764 1.00 98.19 104 HIS A O 1
ATOM 830 N N . ILE A 1 105 ? 29.210 11.901 -35.318 1.00 98.12 105 ILE A N 1
ATOM 831 C CA . ILE A 1 105 ? 28.734 10.672 -34.666 1.00 98.12 105 ILE A CA 1
ATOM 832 C C . ILE A 1 105 ? 29.314 10.568 -33.251 1.00 98.12 105 ILE A C 1
ATOM 834 O O . ILE A 1 105 ? 28.552 10.565 -32.293 1.00 98.12 105 ILE A O 1
ATOM 838 N N . ALA A 1 106 ? 30.637 10.679 -33.082 1.00 98.25 106 ALA A N 1
ATOM 839 C CA . ALA A 1 106 ? 31.268 10.648 -31.756 1.00 98.25 106 ALA A CA 1
ATOM 840 C C . ALA A 1 106 ? 30.749 11.744 -30.794 1.00 98.25 106 ALA A C 1
ATOM 842 O O . ALA A 1 106 ? 30.724 11.563 -29.576 1.00 98.25 106 ALA A O 1
ATOM 843 N N . THR A 1 107 ? 30.309 12.892 -31.327 1.00 98.25 107 THR A N 1
ATOM 844 C CA . THR A 1 107 ? 29.677 13.963 -30.534 1.00 98.25 107 THR A CA 1
ATOM 845 C C . THR A 1 107 ? 28.226 13.628 -30.161 1.00 98.25 107 THR A C 1
ATOM 847 O O . THR A 1 107 ? 27.751 14.057 -29.109 1.00 98.25 107 THR A O 1
ATOM 850 N N . GLN A 1 108 ? 27.504 12.890 -31.009 1.00 98.56 108 GLN A N 1
ATOM 851 C CA . GLN A 1 108 ? 26.161 12.383 -30.718 1.00 98.56 108 GLN A CA 1
ATOM 852 C C . GLN A 1 108 ? 26.214 11.238 -29.702 1.00 98.56 108 GLN A C 1
ATOM 854 O O . GLN A 1 108 ? 25.484 11.301 -28.717 1.00 98.56 108 GLN A O 1
ATOM 859 N N . ASP A 1 109 ? 27.129 10.281 -29.863 1.00 98.38 109 ASP A N 1
ATOM 860 C CA . ASP A 1 109 ? 27.339 9.166 -28.932 1.00 98.38 109 ASP A CA 1
ATOM 861 C C . ASP A 1 109 ? 27.637 9.673 -27.516 1.00 98.38 109 ASP A C 1
ATOM 863 O O . ASP A 1 109 ? 27.018 9.237 -26.550 1.00 98.38 109 ASP A O 1
ATOM 867 N N . LEU A 1 110 ? 28.501 10.689 -27.379 1.00 98.31 110 LEU A N 1
ATOM 868 C CA . LEU A 1 110 ? 28.771 11.321 -26.085 1.00 98.31 110 LEU A CA 1
ATOM 869 C C . LEU A 1 110 ? 27.504 11.911 -25.438 1.00 98.31 110 LEU A C 1
ATOM 871 O O . LEU A 1 110 ? 27.339 11.817 -24.221 1.00 98.31 110 LEU A O 1
ATOM 875 N N . LYS A 1 111 ? 26.601 12.505 -26.229 1.00 98.62 111 LYS A N 1
ATOM 876 C CA . LYS A 1 111 ? 25.318 13.024 -25.726 1.00 98.62 111 LYS A CA 1
ATOM 877 C C . LYS A 1 111 ? 24.362 11.898 -25.343 1.00 98.62 111 LYS A C 1
ATOM 879 O O . LYS A 1 111 ? 23.706 12.012 -24.314 1.00 98.62 111 LYS A O 1
ATOM 884 N N . ILE A 1 112 ? 24.301 10.821 -26.129 1.00 98.31 112 ILE A N 1
ATOM 885 C CA . ILE A 1 112 ? 23.504 9.626 -25.817 1.00 98.31 112 ILE A CA 1
ATOM 886 C C . ILE A 1 112 ? 23.955 9.057 -24.468 1.00 98.31 112 ILE A C 1
ATOM 888 O O . ILE A 1 112 ? 23.145 9.002 -23.546 1.00 98.31 112 ILE A O 1
ATOM 892 N N 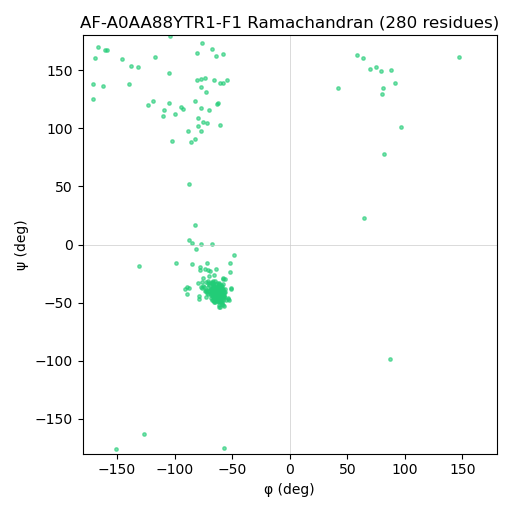. THR A 1 113 ? 25.256 8.813 -24.286 1.00 98.44 113 THR A N 1
ATOM 893 C CA . THR A 1 113 ? 25.839 8.356 -23.013 1.00 98.44 113 THR A CA 1
ATOM 894 C C . THR A 1 113 ? 25.522 9.302 -21.845 1.00 98.44 113 THR A C 1
ATOM 896 O O . THR A 1 113 ? 25.267 8.859 -20.725 1.00 98.44 113 THR A O 1
ATOM 899 N N . GLN A 1 114 ? 25.517 10.623 -22.062 1.00 98.38 114 GLN A N 1
ATOM 900 C CA . GLN A 1 114 ? 25.119 11.593 -21.029 1.00 98.38 114 GLN A CA 1
ATOM 901 C C . GLN A 1 114 ? 23.633 11.469 -20.654 1.00 98.38 114 GLN A C 1
ATOM 903 O O . GLN A 1 114 ? 23.305 11.489 -19.465 1.00 98.38 114 GLN A O 1
ATOM 908 N N . TYR A 1 115 ? 22.739 11.303 -21.634 1.00 98.62 115 TYR A N 1
ATOM 909 C CA . TYR A 1 115 ? 21.310 11.103 -21.383 1.00 98.62 115 TYR A CA 1
ATOM 910 C C . TYR A 1 115 ? 21.014 9.752 -20.720 1.00 98.62 115 TYR A C 1
ATOM 912 O O . TYR A 1 115 ? 20.197 9.704 -19.805 1.00 98.62 115 TYR A O 1
ATOM 920 N N . GLU A 1 116 ? 21.704 8.676 -21.099 1.00 98.44 116 GLU A N 1
ATOM 921 C CA . GLU A 1 116 ? 21.575 7.355 -20.468 1.00 98.44 116 GLU A CA 1
ATOM 922 C C . GLU A 1 116 ? 21.962 7.395 -18.985 1.00 98.44 116 GLU A C 1
ATOM 924 O O . GLU A 1 116 ? 21.199 6.945 -18.129 1.00 98.44 116 GLU A O 1
ATOM 929 N N . ASN A 1 117 ? 23.092 8.025 -18.649 1.00 98.06 117 ASN A N 1
ATOM 930 C CA . ASN A 1 117 ? 23.506 8.215 -17.255 1.00 98.06 117 ASN A CA 1
ATOM 931 C C . ASN A 1 117 ? 22.499 9.066 -16.455 1.00 98.06 117 ASN A C 1
ATOM 933 O O . ASN A 1 117 ? 22.217 8.777 -15.285 1.00 98.06 117 ASN A O 1
ATOM 937 N N . ALA A 1 118 ? 21.909 10.093 -17.077 1.00 98.38 118 ALA A N 1
ATOM 938 C CA . ALA A 1 118 ? 20.849 10.888 -16.457 1.00 98.38 118 ALA A CA 1
ATOM 939 C C . ALA A 1 118 ? 19.568 10.063 -16.221 1.00 98.38 118 ALA A C 1
ATOM 941 O O . ALA A 1 118 ? 18.991 10.136 -15.135 1.00 98.38 118 ALA A O 1
ATOM 942 N N . LEU A 1 119 ? 19.156 9.230 -17.184 1.00 98.31 119 LEU A N 1
ATOM 943 C CA . LEU A 1 119 ? 18.007 8.327 -17.053 1.00 98.31 119 LEU A CA 1
ATOM 944 C C . LEU A 1 119 ? 18.213 7.295 -15.938 1.00 98.31 119 LEU A C 1
ATOM 946 O O . LEU A 1 119 ? 17.321 7.121 -15.109 1.00 98.31 119 LEU A O 1
ATOM 950 N N . ILE A 1 120 ? 19.399 6.682 -15.849 1.00 98.56 120 ILE A N 1
ATOM 951 C CA . ILE A 1 120 ? 19.765 5.767 -14.755 1.00 98.56 120 ILE A CA 1
ATOM 952 C C . ILE A 1 120 ? 19.649 6.474 -13.395 1.00 98.56 120 ILE A C 1
ATOM 954 O O . ILE A 1 120 ? 19.062 5.931 -12.456 1.00 98.56 120 ILE A O 1
ATOM 958 N N . THR A 1 121 ? 20.142 7.712 -13.292 1.00 98.12 121 THR A N 1
ATOM 959 C CA . THR A 1 121 ? 20.058 8.516 -12.061 1.00 98.12 121 THR A CA 1
ATOM 960 C C . THR A 1 121 ? 18.603 8.809 -11.674 1.00 98.12 121 THR A C 1
ATOM 962 O O . THR A 1 121 ? 18.220 8.639 -10.515 1.00 98.12 121 THR A O 1
ATOM 965 N N . ILE A 1 122 ? 17.763 9.191 -12.642 1.00 98.44 122 ILE A N 1
ATOM 966 C CA . ILE A 1 122 ? 16.326 9.430 -12.432 1.00 98.44 122 ILE A CA 1
ATOM 967 C C . ILE A 1 122 ? 15.615 8.139 -12.000 1.00 98.44 122 ILE A C 1
ATOM 969 O O . ILE A 1 122 ? 14.814 8.164 -11.066 1.00 98.44 122 ILE A O 1
ATOM 973 N N . GLN A 1 123 ? 15.933 6.995 -12.610 1.00 98.44 123 GLN A N 1
ATOM 974 C CA . GLN A 1 123 ? 15.345 5.698 -12.263 1.00 98.44 123 GLN A CA 1
ATOM 975 C C . GLN A 1 123 ? 15.709 5.259 -10.833 1.00 98.44 123 GLN A C 1
ATOM 977 O O . GLN A 1 123 ? 14.851 4.755 -10.100 1.00 98.44 123 GLN A O 1
ATOM 982 N N . GLN A 1 124 ? 16.949 5.497 -10.394 1.00 98.38 124 GLN A N 1
ATOM 983 C CA . GLN A 1 124 ? 17.372 5.258 -9.009 1.00 98.38 124 GLN A CA 1
ATOM 984 C C . GLN A 1 124 ? 16.619 6.164 -8.022 1.00 98.38 124 GLN A C 1
ATOM 986 O O . GLN A 1 124 ? 16.127 5.685 -6.996 1.00 98.38 124 GLN A O 1
ATOM 991 N N . GLN A 1 125 ? 16.465 7.453 -8.346 1.00 98.38 125 GLN A N 1
ATOM 992 C CA . GLN A 1 125 ? 15.679 8.389 -7.537 1.00 98.38 125 GLN A CA 1
ATOM 993 C C . GLN A 1 125 ? 14.209 7.960 -7.441 1.00 98.38 125 GLN A C 1
ATOM 995 O O . GLN A 1 125 ? 13.682 7.892 -6.332 1.00 98.38 125 GLN A O 1
ATOM 1000 N N . LEU A 1 126 ? 13.577 7.599 -8.563 1.00 98.38 126 LEU A N 1
ATOM 1001 C CA . LEU A 1 126 ? 12.195 7.110 -8.619 1.00 98.38 126 LEU A CA 1
ATOM 1002 C C . LEU A 1 126 ? 12.005 5.837 -7.778 1.00 98.38 126 LEU A C 1
ATOM 1004 O O . LEU A 1 126 ? 11.012 5.694 -7.068 1.00 98.38 126 LEU A O 1
ATOM 1008 N N . THR A 1 127 ? 12.973 4.920 -7.814 1.00 98.00 127 THR A N 1
ATOM 1009 C CA . THR A 1 127 ? 12.948 3.691 -7.005 1.00 98.00 127 THR A CA 1
ATOM 1010 C C . THR A 1 127 ? 13.024 4.021 -5.509 1.00 98.00 127 THR A C 1
ATOM 1012 O O . THR A 1 127 ? 12.246 3.498 -4.709 1.00 98.00 127 THR A O 1
ATOM 1015 N N . CYS A 1 128 ? 13.905 4.951 -5.126 1.00 98.12 128 CYS A N 1
ATOM 1016 C CA . CYS A 1 128 ? 14.056 5.424 -3.749 1.00 98.12 128 CYS A CA 1
ATOM 1017 C C . CYS A 1 128 ? 12.804 6.158 -3.233 1.00 98.12 128 CYS A C 1
ATOM 1019 O O . CYS A 1 128 ? 12.357 5.899 -2.113 1.00 98.12 128 CYS A O 1
ATOM 1021 N N . THR A 1 129 ? 12.196 7.042 -4.032 1.00 97.69 129 THR A N 1
ATOM 1022 C CA . THR A 1 129 ? 10.955 7.737 -3.647 1.00 97.69 129 THR A CA 1
ATOM 1023 C C . THR A 1 129 ? 9.770 6.780 -3.578 1.00 97.69 129 THR A C 1
ATOM 1025 O O . THR A 1 129 ? 9.011 6.851 -2.616 1.00 97.69 129 THR A O 1
ATOM 1028 N N . THR A 1 130 ? 9.656 5.826 -4.507 1.00 98.44 130 THR A N 1
ATOM 1029 C CA . THR A 1 130 ? 8.625 4.772 -4.478 1.00 98.44 130 THR A CA 1
ATOM 1030 C C . THR A 1 130 ? 8.718 3.934 -3.201 1.00 98.44 130 THR A C 1
ATOM 1032 O O . THR A 1 130 ? 7.704 3.706 -2.540 1.00 98.44 130 THR A O 1
ATOM 1035 N N . TYR A 1 131 ? 9.930 3.526 -2.803 1.00 97.94 131 TYR A N 1
ATOM 1036 C CA . TYR A 1 131 ? 10.146 2.817 -1.540 1.00 97.94 131 TYR A CA 1
ATOM 1037 C C . TYR A 1 131 ? 9.722 3.665 -0.331 1.00 97.94 131 TYR A C 1
ATOM 1039 O O . TYR A 1 131 ? 8.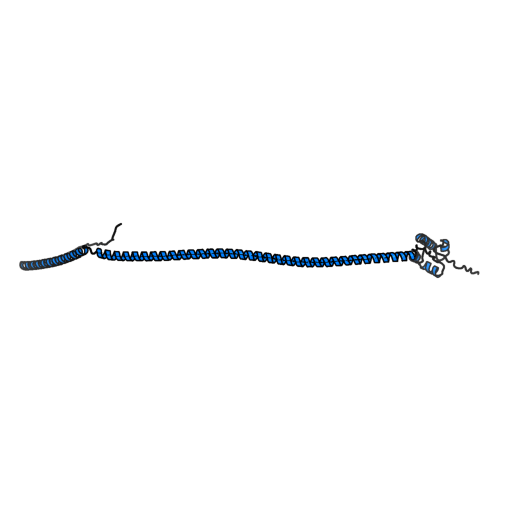945 3.193 0.497 1.00 97.94 131 TYR A O 1
ATOM 1047 N N . LYS A 1 132 ? 10.159 4.934 -0.268 1.00 98.44 132 LYS A N 1
ATOM 1048 C CA . LYS A 1 132 ? 9.792 5.869 0.812 1.00 98.44 132 LYS A CA 1
ATOM 1049 C C . LYS A 1 132 ? 8.280 6.069 0.922 1.00 98.44 132 LYS A C 1
ATOM 1051 O O . LYS A 1 132 ? 7.746 5.995 2.025 1.00 98.44 132 LYS A O 1
ATOM 1056 N N . ILE A 1 133 ? 7.589 6.277 -0.201 1.00 97.81 133 ILE A N 1
ATOM 1057 C CA . ILE A 1 133 ? 6.125 6.407 -0.241 1.00 97.81 133 ILE A CA 1
ATOM 1058 C C . ILE A 1 133 ? 5.483 5.140 0.325 1.00 97.81 133 ILE A C 1
ATOM 1060 O O . ILE A 1 133 ? 4.699 5.238 1.263 1.00 97.81 133 ILE A O 1
ATOM 1064 N N . LYS A 1 134 ? 5.882 3.952 -0.155 1.00 98.12 134 LYS A N 1
ATOM 1065 C CA . LYS A 1 134 ? 5.352 2.671 0.335 1.00 98.12 134 LYS A CA 1
ATOM 1066 C C . LYS A 1 134 ? 5.546 2.497 1.846 1.00 98.12 134 LYS A C 1
ATOM 1068 O O . LYS A 1 134 ? 4.608 2.089 2.528 1.00 98.12 134 LYS A O 1
ATOM 1073 N N . THR A 1 135 ? 6.724 2.828 2.384 1.00 95.81 135 THR A N 1
ATOM 1074 C CA . THR A 1 135 ? 6.964 2.764 3.835 1.00 95.81 135 THR A CA 1
ATOM 1075 C C . THR A 1 135 ? 6.108 3.767 4.606 1.00 95.81 135 THR A C 1
ATOM 1077 O O . THR A 1 135 ? 5.504 3.394 5.607 1.00 95.81 135 THR A O 1
ATOM 1080 N N . THR A 1 136 ? 5.983 5.010 4.131 1.00 97.19 136 THR A N 1
ATOM 1081 C CA . THR A 1 136 ? 5.159 6.036 4.789 1.00 97.19 136 THR A CA 1
ATOM 1082 C C . THR A 1 136 ? 3.680 5.657 4.781 1.00 97.19 136 THR A C 1
ATOM 1084 O O . THR A 1 136 ? 3.032 5.758 5.817 1.00 97.19 136 THR A O 1
ATOM 1087 N N . THR A 1 137 ? 3.149 5.151 3.664 1.00 96.81 137 THR A N 1
ATOM 1088 C CA . THR A 1 137 ? 1.766 4.656 3.580 1.00 96.81 137 THR A CA 1
ATOM 1089 C C . THR A 1 137 ? 1.510 3.526 4.578 1.00 96.81 137 THR A C 1
ATOM 1091 O O . THR A 1 137 ? 0.490 3.549 5.264 1.00 96.81 137 THR A O 1
ATOM 1094 N N . GLN A 1 138 ? 2.445 2.579 4.732 1.00 96.19 138 GLN A N 1
ATOM 1095 C CA . GLN A 1 138 ? 2.320 1.521 5.739 1.00 96.19 138 GLN A CA 1
ATOM 1096 C C . GLN A 1 138 ? 2.351 2.075 7.172 1.00 96.19 138 GLN A C 1
ATOM 1098 O O . GLN A 1 138 ? 1.573 1.630 8.010 1.00 96.19 138 GLN A O 1
ATOM 1103 N N . HIS A 1 139 ? 3.218 3.051 7.464 1.00 96.00 139 HIS A N 1
ATOM 1104 C CA . HIS A 1 139 ? 3.262 3.690 8.782 1.00 96.00 139 HIS A CA 1
ATOM 1105 C C . HIS A 1 139 ? 1.964 4.439 9.108 1.00 96.00 139 HIS A C 1
ATOM 1107 O O . HIS A 1 139 ? 1.450 4.272 10.209 1.00 96.00 139 HIS A O 1
ATOM 1113 N N . VAL A 1 140 ? 1.410 5.200 8.159 1.00 97.50 140 VAL A N 1
ATOM 1114 C CA . VAL A 1 140 ? 0.129 5.908 8.333 1.00 97.50 140 VAL A CA 1
ATOM 1115 C C . VAL A 1 140 ? -1.013 4.922 8.583 1.00 97.50 140 VAL A C 1
ATOM 1117 O O . VAL A 1 140 ? -1.773 5.115 9.526 1.00 97.50 140 VAL A O 1
ATOM 1120 N N . HIS A 1 141 ? -1.097 3.834 7.811 1.00 96.56 141 HIS A N 1
ATOM 1121 C CA . HIS A 1 141 ? -2.119 2.805 8.019 1.00 96.56 141 HIS A CA 1
ATOM 1122 C C . HIS A 1 141 ? -1.995 2.131 9.397 1.00 96.56 141 HIS A C 1
ATOM 1124 O O . HIS A 1 141 ? -2.983 2.013 10.117 1.00 96.56 141 HIS A O 1
ATOM 1130 N N . ASN A 1 142 ? -0.778 1.754 9.806 1.00 96.56 142 ASN A N 1
ATOM 1131 C CA . ASN A 1 142 ? -0.540 1.159 11.124 1.00 96.56 142 ASN A CA 1
ATOM 1132 C C . ASN A 1 142 ? -0.914 2.113 12.276 1.00 96.56 142 ASN A C 1
ATOM 1134 O O . ASN A 1 142 ? -1.358 1.655 13.327 1.00 96.56 142 ASN A O 1
ATOM 1138 N N . GLU A 1 143 ? -0.715 3.421 12.100 1.00 97.31 143 GLU A N 1
ATOM 1139 C CA . GLU A 1 143 ? -1.065 4.431 13.102 1.00 97.31 143 GLU A CA 1
ATOM 1140 C C . GLU A 1 143 ? -2.581 4.686 13.160 1.00 97.31 143 GLU A C 1
ATOM 1142 O O . GLU A 1 143 ? -3.141 4.846 14.242 1.00 97.31 143 GLU A O 1
ATOM 1147 N N . GLU A 1 144 ? -3.275 4.635 12.020 1.00 97.50 144 GLU A N 1
ATOM 1148 C CA . GLU A 1 144 ? -4.740 4.690 11.967 1.00 97.50 144 GLU A CA 1
ATOM 1149 C C . GLU A 1 144 ? -5.379 3.507 12.717 1.00 97.50 144 GLU A C 1
ATOM 1151 O O . GLU A 1 144 ? -6.274 3.707 13.538 1.00 97.50 144 GLU A O 1
ATOM 1156 N N . GLU A 1 145 ? -4.878 2.284 12.506 1.00 97.25 145 GLU A N 1
ATOM 1157 C CA . GLU A 1 145 ? -5.350 1.093 13.227 1.00 97.25 145 GLU A CA 1
ATOM 1158 C C . GLU A 1 145 ? -5.049 1.159 14.732 1.00 97.25 145 GLU A C 1
ATOM 1160 O O . GLU A 1 145 ? -5.894 0.791 15.548 1.00 97.25 145 GLU A O 1
ATOM 1165 N N . ARG A 1 146 ? -3.891 1.703 15.134 1.00 96.56 146 ARG A N 1
ATOM 1166 C CA . ARG A 1 146 ? -3.602 1.976 16.554 1.00 96.56 146 ARG A CA 1
ATOM 1167 C C . ARG A 1 146 ? -4.601 2.950 17.163 1.00 96.56 146 ARG A C 1
ATOM 1169 O O . ARG A 1 146 ? -5.115 2.675 18.240 1.00 96.56 146 ARG A O 1
ATOM 1176 N N . ASN A 1 147 ? -4.914 4.045 16.474 1.00 97.25 147 ASN A N 1
ATOM 1177 C CA . ASN A 1 147 ? -5.870 5.038 16.964 1.00 97.25 147 ASN A CA 1
ATOM 1178 C C . ASN A 1 147 ? -7.287 4.452 17.109 1.00 97.25 147 ASN A C 1
ATOM 1180 O O . ASN A 1 147 ? -7.967 4.740 18.096 1.00 97.25 147 ASN A O 1
ATOM 1184 N N . LYS A 1 148 ? -7.716 3.569 16.195 1.00 97.94 148 LYS A N 1
ATOM 1185 C CA . LYS A 1 148 ? -8.974 2.808 16.333 1.00 97.94 148 LYS A CA 1
ATOM 1186 C C . LYS A 1 148 ? -8.973 1.925 17.586 1.00 97.94 148 LYS A C 1
ATOM 1188 O O . LYS A 1 148 ? -9.936 1.942 18.345 1.00 97.94 148 LYS A O 1
ATOM 1193 N N . VAL A 1 149 ? -7.884 1.197 17.842 1.00 97.38 149 VAL A N 1
ATOM 1194 C CA . VAL A 1 149 ? -7.757 0.356 19.046 1.00 97.38 149 VAL A CA 1
ATOM 1195 C C . VAL A 1 149 ? -7.760 1.196 20.329 1.00 97.38 149 VAL A C 1
ATOM 1197 O O . VAL A 1 149 ? -8.445 0.829 21.281 1.00 97.38 149 VAL A O 1
ATOM 1200 N N . THR A 1 150 ? -7.056 2.332 20.359 1.00 96.44 150 THR A N 1
ATOM 1201 C CA . THR A 1 150 ? -7.045 3.242 21.519 1.00 96.44 150 THR A CA 1
ATOM 1202 C C . THR A 1 150 ? -8.439 3.796 21.809 1.00 96.44 150 THR A C 1
ATOM 1204 O O . THR A 1 150 ? -8.908 3.681 22.936 1.00 96.44 150 THR A O 1
ATOM 1207 N N . THR A 1 151 ? -9.136 4.319 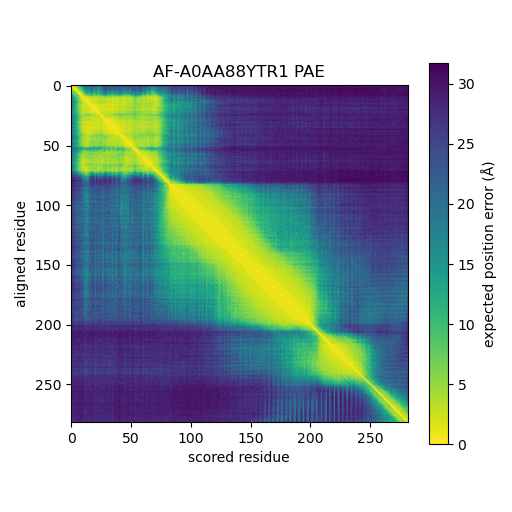20.795 1.00 97.19 151 THR A N 1
ATOM 1208 C CA . THR A 1 151 ? -10.491 4.881 20.969 1.00 97.19 151 THR A CA 1
ATOM 1209 C C . THR A 1 151 ? -11.518 3.831 21.403 1.00 97.19 151 THR A C 1
ATOM 1211 O O . THR A 1 151 ? -12.364 4.120 22.248 1.00 97.19 151 THR A O 1
ATOM 1214 N N . GLN A 1 152 ? -11.415 2.588 20.913 1.00 96.50 152 GLN A N 1
ATOM 1215 C CA . GLN A 1 152 ? -12.242 1.487 21.420 1.00 96.50 152 GLN A CA 1
ATOM 1216 C C . GLN A 1 152 ? -11.914 1.159 22.885 1.00 96.50 152 GLN A C 1
ATOM 1218 O O . GLN A 1 152 ? -12.823 0.955 23.684 1.00 96.50 152 GLN A O 1
ATOM 1223 N N . HIS A 1 153 ? -10.632 1.135 23.262 1.00 96.62 153 HIS A N 1
ATOM 1224 C CA . HIS A 1 153 ? -10.221 0.847 24.637 1.00 96.62 153 HIS A CA 1
ATOM 1225 C C . HIS A 1 153 ? -10.690 1.918 25.635 1.00 96.62 153 HIS A C 1
ATOM 1227 O O . HIS A 1 153 ? -11.108 1.573 26.740 1.00 96.62 153 HIS A O 1
ATOM 1233 N N . GLU A 1 154 ? -10.654 3.194 25.240 1.00 97.62 154 GLU A N 1
ATOM 1234 C CA . GLU A 1 154 ? -11.193 4.319 26.014 1.00 97.62 154 GLU A CA 1
ATOM 1235 C C . GLU A 1 154 ? -12.706 4.170 26.233 1.00 97.62 154 GLU A C 1
ATOM 1237 O O . GLU A 1 154 ? -13.172 4.280 27.368 1.00 97.62 154 GLU A O 1
ATOM 1242 N N . HIS A 1 155 ? -13.463 3.834 25.182 1.00 97.38 155 HIS A N 1
ATOM 1243 C CA . HIS A 1 155 ? -14.902 3.577 25.287 1.00 97.38 155 HIS A CA 1
ATOM 1244 C C . HIS A 1 155 ? -15.218 2.371 26.191 1.00 97.38 155 HIS A C 1
ATOM 1246 O O . HIS A 1 155 ? -16.061 2.468 27.084 1.00 97.38 155 HIS A O 1
ATOM 1252 N N . ASP A 1 156 ? -14.498 1.256 26.023 1.00 97.19 156 ASP A N 1
ATOM 1253 C CA . ASP A 1 156 ? -14.659 0.067 26.865 1.00 97.19 156 ASP A CA 1
ATOM 1254 C C . ASP A 1 156 ? -14.344 0.361 28.346 1.00 97.19 156 ASP A C 1
ATOM 1256 O O . ASP A 1 156 ? -14.941 -0.240 29.241 1.00 97.19 156 ASP A O 1
ATOM 1260 N N . GLU A 1 157 ? -13.387 1.252 28.631 1.00 97.75 157 GLU A N 1
ATOM 1261 C CA . GLU A 1 157 ? -13.054 1.667 29.999 1.00 97.75 157 GLU A CA 1
ATOM 1262 C C . GLU A 1 157 ? -14.116 2.605 30.590 1.00 97.75 157 GLU A C 1
ATOM 1264 O O . GLU A 1 157 ? -14.446 2.479 31.769 1.00 97.75 157 GLU A O 1
ATOM 1269 N N . GLU A 1 158 ? -14.715 3.493 29.791 1.00 98.25 158 GLU A N 1
ATOM 1270 C CA . GLU A 1 158 ? -15.859 4.310 30.215 1.00 98.25 158 GLU A CA 1
ATOM 1271 C C . GLU A 1 158 ? -17.048 3.425 30.633 1.00 98.25 158 GLU A C 1
ATOM 1273 O O . GLU A 1 158 ? -17.590 3.586 31.729 1.00 98.25 158 GLU A O 1
ATOM 1278 N N . GLU A 1 159 ? -17.403 2.426 29.818 1.00 98.31 159 GLU A N 1
ATOM 1279 C CA . GLU A 1 159 ? -18.471 1.470 30.141 1.00 98.31 159 GLU A CA 1
ATOM 1280 C C . GLU A 1 159 ? -18.128 0.602 31.365 1.00 98.31 159 GLU A C 1
ATOM 1282 O O . GLU A 1 159 ? -18.977 0.405 32.240 1.00 98.31 159 GLU A O 1
ATOM 1287 N N . ARG A 1 160 ? -16.871 0.149 31.514 1.00 97.56 160 ARG A N 1
ATOM 1288 C CA . ARG A 1 160 ? -16.419 -0.542 32.741 1.00 97.56 160 ARG A CA 1
ATOM 1289 C C . ARG A 1 160 ? -16.563 0.330 33.991 1.00 97.56 160 ARG A C 1
ATOM 1291 O O . ARG A 1 160 ? -16.902 -0.197 35.053 1.00 97.56 160 ARG A O 1
ATOM 1298 N N . ASN A 1 161 ? -16.321 1.636 33.891 1.00 98.12 161 ASN A N 1
ATOM 1299 C CA . ASN A 1 161 ? -16.487 2.556 35.015 1.00 98.12 161 ASN A CA 1
ATOM 1300 C C . ASN A 1 161 ? -17.971 2.773 35.363 1.00 98.12 161 ASN A C 1
ATOM 1302 O O . ASN A 1 161 ? -18.318 2.650 36.536 1.00 98.12 161 ASN A O 1
ATOM 1306 N N . LYS A 1 162 ? -18.863 2.939 34.374 1.00 98.50 162 LYS A N 1
ATOM 1307 C CA . LYS A 1 162 ? -20.327 3.000 34.597 1.00 98.50 162 LYS A CA 1
ATOM 1308 C C . LYS A 1 162 ? -20.866 1.748 35.294 1.00 98.50 162 LYS A C 1
ATOM 1310 O O . LYS A 1 162 ? -21.662 1.846 36.226 1.00 98.50 162 LYS A O 1
ATOM 1315 N N . VAL A 1 163 ? -20.413 0.560 34.881 1.00 98.19 163 VAL A N 1
ATOM 1316 C CA . VAL A 1 163 ? -20.786 -0.704 35.544 1.00 98.19 163 VAL A CA 1
ATOM 1317 C C . VAL A 1 163 ? -20.321 -0.717 37.002 1.00 98.19 163 VAL A C 1
ATOM 1319 O O . VAL A 1 163 ? -21.110 -1.052 37.883 1.00 98.19 163 VAL A O 1
ATOM 1322 N N . ARG A 1 164 ? -19.084 -0.285 37.277 1.00 98.12 164 ARG A N 1
ATOM 1323 C CA . ARG A 1 164 ? -18.537 -0.203 38.642 1.00 98.12 164 ARG A CA 1
ATOM 1324 C C . ARG A 1 164 ? -19.320 0.773 39.531 1.00 98.12 164 ARG A C 1
ATOM 1326 O O . ARG A 1 164 ? -19.541 0.480 40.704 1.00 98.12 164 ARG A O 1
ATOM 1333 N N . GLU A 1 165 ? -19.765 1.905 38.989 1.00 98.25 165 GLU A N 1
ATOM 1334 C CA . GLU A 1 165 ? -20.623 2.864 39.699 1.00 98.25 165 GLU A CA 1
ATOM 1335 C C . GLU A 1 165 ? -21.985 2.245 40.053 1.00 98.25 165 GLU A C 1
ATOM 1337 O O . GLU A 1 165 ? -22.378 2.259 41.222 1.00 98.25 165 GLU A O 1
ATOM 1342 N N . MET A 1 166 ? -22.654 1.590 39.095 1.00 98.25 166 MET A N 1
ATOM 1343 C CA . MET A 1 166 ? -23.914 0.873 39.350 1.00 98.25 166 MET A CA 1
ATOM 1344 C C . MET A 1 166 ? -23.759 -0.267 40.372 1.00 98.25 166 MET A C 1
ATOM 1346 O O . MET A 1 166 ? -24.654 -0.500 41.186 1.00 98.25 166 MET A O 1
ATOM 1350 N N . GLU A 1 167 ? -22.631 -0.985 40.374 1.00 98.38 167 GLU A N 1
ATOM 1351 C CA . GLU A 1 167 ? -22.334 -2.004 41.389 1.00 98.38 167 GLU A CA 1
ATOM 1352 C C . GLU A 1 167 ? -22.194 -1.399 42.794 1.00 98.38 167 GLU A C 1
ATOM 1354 O O . GLU A 1 167 ? -22.716 -1.966 43.760 1.00 98.38 167 GLU A O 1
ATOM 1359 N N . CYS A 1 168 ? -21.547 -0.236 42.923 1.00 98.19 168 CYS A N 1
ATOM 1360 C CA . CYS A 1 168 ? -21.483 0.512 44.180 1.00 98.19 168 CYS A CA 1
ATOM 1361 C C . CYS A 1 168 ? -22.883 0.925 44.663 1.00 98.19 168 CYS A C 1
ATOM 1363 O O . CYS A 1 168 ? -23.239 0.627 45.807 1.00 98.19 168 CYS A O 1
ATOM 1365 N N . GLU A 1 169 ? -23.713 1.513 43.794 1.00 98.44 169 GLU A N 1
ATOM 1366 C CA . GLU A 1 169 ? -25.095 1.890 44.128 1.00 98.44 169 GLU A CA 1
ATOM 1367 C C . GLU A 1 169 ? -25.943 0.679 44.556 1.00 98.44 169 GLU A C 1
ATOM 1369 O O . GLU A 1 169 ? -26.638 0.723 45.577 1.00 98.44 169 GLU A O 1
ATOM 1374 N N . MET A 1 170 ? -25.853 -0.445 43.834 1.00 98.06 170 MET A N 1
ATOM 1375 C CA . MET A 1 170 ? -26.535 -1.686 44.217 1.00 98.06 170 MET A CA 1
ATOM 1376 C C . MET A 1 170 ? -26.086 -2.199 45.589 1.00 98.06 170 MET A C 1
ATOM 1378 O O . MET A 1 170 ? -26.915 -2.673 46.370 1.00 98.06 170 MET A O 1
ATOM 1382 N N . ASN A 1 171 ? -24.791 -2.124 45.901 1.00 98.12 171 ASN A N 1
ATOM 1383 C CA . ASN A 1 171 ? -24.256 -2.570 47.186 1.00 98.12 171 ASN A CA 1
ATOM 1384 C C . ASN A 1 171 ? -24.682 -1.648 48.341 1.00 98.12 171 ASN A C 1
ATOM 1386 O O . ASN A 1 171 ? -25.001 -2.144 49.429 1.00 98.12 171 ASN A O 1
ATOM 1390 N N . GLU A 1 172 ? -24.801 -0.337 48.111 1.00 98.56 172 GLU A N 1
ATOM 1391 C CA . GLU A 1 172 ? -25.432 0.576 49.068 1.00 98.56 172 GLU A CA 1
ATOM 1392 C C . GLU A 1 172 ? -26.906 0.230 49.307 1.00 98.56 172 GLU A C 1
ATOM 1394 O O . GLU A 1 172 ? -27.334 0.118 50.458 1.00 98.56 172 GLU A O 1
ATOM 1399 N N . LEU A 1 173 ? -27.690 0.022 48.244 1.00 98.38 173 LEU A N 1
ATOM 1400 C CA . LEU A 1 173 ? -29.111 -0.320 48.357 1.00 98.38 173 LEU A CA 1
ATOM 1401 C C . LEU A 1 173 ? -29.324 -1.647 49.101 1.00 98.38 173 LEU A C 1
ATOM 1403 O O . LEU A 1 173 ? -30.170 -1.715 49.995 1.00 98.38 173 LEU A O 1
ATOM 1407 N N . ARG A 1 174 ? -28.510 -2.672 48.811 1.00 98.44 174 ARG A N 1
ATOM 1408 C CA . ARG A 1 174 ? -28.487 -3.942 49.561 1.00 98.44 174 ARG A CA 1
ATOM 1409 C C . ARG A 1 174 ? -28.183 -3.718 51.044 1.00 98.44 174 ARG A C 1
ATOM 1411 O O . ARG A 1 174 ? -28.879 -4.263 51.896 1.00 98.44 174 ARG A O 1
ATOM 1418 N N . SER A 1 175 ? -27.197 -2.878 51.358 1.00 98.38 175 SER A N 1
ATOM 1419 C CA . SER A 1 175 ? -26.821 -2.560 52.743 1.00 98.38 175 SER A CA 1
ATOM 1420 C C . SER A 1 175 ? -27.948 -1.845 53.499 1.00 98.38 175 SER A C 1
ATOM 1422 O O . SER A 1 175 ? -28.252 -2.195 54.641 1.00 98.38 175 SER A O 1
ATOM 1424 N N . ARG A 1 176 ? -28.631 -0.890 52.850 1.00 98.44 176 ARG A N 1
ATOM 1425 C CA . ARG A 1 176 ? -29.807 -0.201 53.413 1.00 98.44 176 ARG A CA 1
ATOM 1426 C C . ARG A 1 176 ? -30.964 -1.173 53.669 1.00 98.44 176 ARG A C 1
ATOM 1428 O O . ARG A 1 176 ? -31.622 -1.062 54.702 1.00 98.44 176 ARG A O 1
ATOM 1435 N N . LEU A 1 177 ? -31.197 -2.129 52.766 1.00 98.38 177 LEU A N 1
ATOM 1436 C CA . LEU A 1 177 ? -32.251 -3.140 52.904 1.00 98.38 177 LEU A CA 1
ATOM 1437 C C . LEU A 1 177 ? -31.977 -4.101 54.075 1.00 98.38 177 LEU A C 1
ATOM 1439 O O . LEU A 1 177 ? -32.885 -4.359 54.862 1.00 98.38 177 LEU A O 1
ATOM 1443 N N . LEU A 1 178 ? -30.729 -4.543 54.261 1.00 98.12 178 LEU A N 1
ATOM 1444 C CA . LEU A 1 178 ? -30.326 -5.374 55.406 1.00 98.12 178 LEU A CA 1
ATOM 1445 C C . LEU A 1 178 ? -30.494 -4.650 56.757 1.00 98.12 178 LEU A C 1
ATOM 1447 O O . LEU A 1 178 ? -30.984 -5.238 57.723 1.00 98.12 178 LEU A O 1
ATOM 1451 N N . GLU A 1 179 ? -30.140 -3.362 56.848 1.00 98.25 179 GLU A N 1
ATOM 1452 C CA . GLU A 1 179 ? -30.338 -2.597 58.092 1.00 98.25 179 GLU A CA 1
ATOM 1453 C C . GLU A 1 179 ? -31.828 -2.310 58.363 1.00 98.25 179 GLU A C 1
ATOM 1455 O O . GLU A 1 179 ? -32.264 -2.299 59.522 1.00 98.25 179 GLU A O 1
ATOM 1460 N N . GLN A 1 180 ? -32.646 -2.157 57.313 1.00 98.00 180 GLN A N 1
ATOM 1461 C CA . GLN A 1 180 ? -34.102 -2.163 57.458 1.00 98.00 180 GLN A CA 1
ATOM 1462 C C . GLN A 1 180 ? -34.589 -3.510 58.006 1.00 98.00 180 GLN A C 1
ATOM 1464 O O . GLN A 1 180 ? -35.246 -3.513 59.044 1.00 98.00 180 GLN A O 1
ATOM 1469 N N . GLU A 1 181 ? -34.242 -4.642 57.392 1.00 98.12 181 GLU A N 1
ATOM 1470 C CA . GLU A 1 181 ? -34.647 -5.982 57.845 1.00 98.12 181 GLU A CA 1
ATOM 1471 C C . GLU A 1 181 ? -34.311 -6.213 59.329 1.00 98.12 181 GLU A C 1
ATOM 1473 O O . GLU A 1 181 ? -35.183 -6.555 60.131 1.00 98.12 181 GLU A O 1
ATOM 1478 N N . LYS A 1 182 ? -33.081 -5.890 59.739 1.00 98.25 182 LYS A N 1
ATOM 1479 C CA . LYS A 1 182 ? -32.630 -5.905 61.140 1.00 98.25 182 LYS A CA 1
ATOM 1480 C C . LYS A 1 182 ? -33.475 -5.003 62.051 1.00 98.25 182 LYS A C 1
ATOM 1482 O O . LYS A 1 182 ? -33.828 -5.397 63.166 1.00 98.25 182 LYS A O 1
ATOM 1487 N N . THR A 1 183 ? -33.851 -3.811 61.589 1.00 98.25 183 THR A N 1
ATOM 1488 C CA . THR A 1 183 ? -34.754 -2.899 62.316 1.00 98.25 183 THR A CA 1
ATOM 1489 C C . THR A 1 183 ? -36.161 -3.489 62.471 1.00 98.25 183 THR A C 1
ATOM 1491 O O . THR A 1 183 ? -36.750 -3.398 63.553 1.00 98.25 183 THR A O 1
ATOM 1494 N N . TRP A 1 184 ? -36.700 -4.124 61.428 1.00 98.06 184 TRP A N 1
ATOM 1495 C CA . TRP A 1 184 ? -37.996 -4.806 61.464 1.00 98.06 184 TRP A CA 1
ATOM 1496 C C . TRP A 1 184 ? -37.972 -6.018 62.405 1.00 98.06 184 TRP A C 1
ATOM 1498 O O . TRP A 1 184 ? -38.858 -6.135 63.252 1.00 98.06 184 TRP A O 1
ATOM 1508 N N . MET A 1 185 ? -36.927 -6.847 62.357 1.00 97.19 185 MET A N 1
ATOM 1509 C CA . MET A 1 185 ? -36.732 -7.980 63.271 1.00 97.19 185 MET A CA 1
ATOM 1510 C C . MET A 1 185 ? -36.657 -7.536 64.738 1.00 97.19 185 MET A C 1
ATOM 1512 O O . MET A 1 185 ? -37.320 -8.116 65.599 1.00 97.19 185 MET A O 1
ATOM 1516 N N . ASN A 1 186 ? -35.932 -6.451 65.033 1.00 98.06 186 ASN A N 1
ATOM 1517 C CA . ASN A 1 186 ? -35.891 -5.868 66.377 1.00 98.06 186 ASN A CA 1
ATOM 1518 C C . ASN A 1 186 ? -37.275 -5.387 66.851 1.00 98.06 186 ASN A C 1
ATOM 1520 O O . ASN A 1 186 ? -37.646 -5.608 68.006 1.00 98.06 186 ASN A O 1
ATOM 1524 N N . ARG A 1 187 ? -38.065 -4.754 65.971 1.00 98.06 187 ARG A N 1
ATOM 1525 C CA . ARG A 1 187 ? -39.448 -4.345 66.280 1.00 98.06 187 ARG A CA 1
ATOM 1526 C C . ARG A 1 187 ? -40.355 -5.551 66.527 1.00 98.06 187 ARG A C 1
ATOM 1528 O O . ARG A 1 187 ? -41.109 -5.532 67.497 1.00 98.06 187 ARG A O 1
ATOM 1535 N N . LEU A 1 188 ? -40.247 -6.601 65.713 1.00 97.81 188 LEU A N 1
ATOM 1536 C CA . LEU A 1 188 ? -41.016 -7.838 65.867 1.00 97.81 188 LEU A CA 1
ATOM 1537 C C . LEU A 1 188 ? -40.742 -8.490 67.232 1.00 97.81 188 LEU A C 1
ATOM 1539 O O . LEU A 1 188 ? -41.676 -8.723 67.996 1.00 97.81 188 LEU A O 1
ATOM 1543 N N . GLN A 1 189 ? -39.469 -8.649 67.609 1.00 97.38 189 GLN A N 1
ATOM 1544 C CA . GLN A 1 189 ? -39.082 -9.163 68.930 1.00 97.38 189 GLN A CA 1
ATOM 1545 C C . GLN A 1 189 ? -39.590 -8.291 70.093 1.00 97.38 189 GLN A C 1
ATOM 1547 O O . GLN A 1 189 ? -39.929 -8.811 71.158 1.00 97.38 189 GLN A O 1
ATOM 1552 N N . GLN A 1 190 ? -39.651 -6.962 69.933 1.00 96.56 190 GLN A N 1
ATOM 1553 C CA . GLN A 1 190 ? -40.255 -6.084 70.943 1.00 96.56 190 GLN A CA 1
ATOM 1554 C C . GLN A 1 190 ? -41.771 -6.290 71.058 1.00 96.56 190 GLN A C 1
ATOM 1556 O O . GLN A 1 190 ? -42.295 -6.281 72.173 1.00 96.56 190 GLN A O 1
ATOM 1561 N N . VAL A 1 191 ? -42.473 -6.482 69.937 1.00 96.94 191 VAL A N 1
ATOM 1562 C CA . VAL A 1 191 ? -43.911 -6.790 69.926 1.00 96.94 191 VAL A CA 1
ATOM 1563 C C . VAL A 1 191 ? -44.173 -8.143 70.585 1.00 96.94 191 VAL A C 1
ATOM 1565 O O . VAL A 1 191 ? -45.013 -8.208 71.477 1.00 96.94 191 VAL A O 1
ATOM 1568 N N . GLU A 1 192 ? -43.404 -9.187 70.264 1.00 97.31 192 GLU A N 1
ATOM 1569 C CA . GLU A 1 192 ? -43.506 -10.497 70.927 1.00 97.31 192 GLU A CA 1
ATOM 1570 C C . GLU A 1 192 ? -43.277 -10.419 72.443 1.00 97.31 192 GLU A C 1
ATOM 1572 O O . GLU A 1 192 ? -44.011 -11.035 73.216 1.00 97.31 192 GLU A O 1
ATOM 1577 N N . LYS A 1 193 ? -42.273 -9.651 72.893 1.00 97.19 193 LYS A N 1
ATOM 1578 C CA . LYS A 1 193 ? -42.013 -9.434 74.327 1.00 97.19 193 LYS A CA 1
ATOM 1579 C C . LYS A 1 193 ? -43.192 -8.740 75.013 1.00 97.19 193 LYS A C 1
ATOM 1581 O O . LYS A 1 193 ? -43.608 -9.180 76.083 1.00 97.19 193 LYS A O 1
ATOM 1586 N N . LYS A 1 194 ? -43.755 -7.696 74.391 1.00 96.50 194 LYS A N 1
ATOM 1587 C CA . LYS A 1 194 ? -44.946 -6.991 74.898 1.00 96.50 194 LYS A CA 1
ATOM 1588 C C . LYS A 1 194 ? -46.180 -7.896 74.925 1.00 96.50 194 LYS A C 1
ATOM 1590 O O . LYS A 1 194 ? -46.919 -7.854 75.903 1.00 96.50 194 LYS A O 1
ATOM 1595 N N . LEU A 1 195 ? -46.370 -8.734 73.903 1.00 95.44 195 LEU A N 1
ATOM 1596 C CA . LEU A 1 195 ? -47.460 -9.708 73.828 1.00 95.44 195 LEU A CA 1
ATOM 1597 C C . LEU A 1 195 ? -47.373 -10.710 74.988 1.00 95.44 195 LEU A C 1
ATOM 1599 O O . LEU A 1 195 ? -48.302 -10.793 75.783 1.00 95.44 195 LEU A O 1
ATOM 1603 N N . LYS A 1 196 ? -46.216 -11.364 75.168 1.00 94.56 196 LYS A N 1
ATOM 1604 C CA . LYS A 1 196 ? -45.965 -12.300 76.282 1.00 94.56 196 LYS A CA 1
ATOM 1605 C C . LYS A 1 196 ? -46.155 -11.643 77.654 1.00 94.56 196 LYS A C 1
ATOM 1607 O O . LYS A 1 196 ? -46.690 -12.256 78.575 1.00 94.56 196 LYS A O 1
ATOM 1612 N N . GLN A 1 197 ? -45.743 -10.382 77.806 1.00 92.94 197 GLN A N 1
ATOM 1613 C CA . GLN A 1 197 ? -45.962 -9.631 79.044 1.00 92.94 197 GLN A CA 1
ATOM 1614 C C . GLN A 1 197 ? -47.455 -9.361 79.295 1.00 92.94 197 GLN A C 1
ATOM 1616 O O . GLN A 1 197 ? -47.911 -9.538 80.423 1.00 92.94 197 GLN A O 1
ATOM 1621 N N . ALA A 1 198 ? -48.214 -8.985 78.260 1.00 89.62 198 ALA A N 1
ATOM 1622 C CA . ALA A 1 198 ? -49.659 -8.772 78.341 1.00 89.62 198 ALA A CA 1
ATOM 1623 C C . ALA A 1 198 ? -50.435 -10.073 78.620 1.00 89.62 198 ALA A C 1
ATOM 1625 O O . ALA A 1 198 ? -51.392 -10.066 79.388 1.00 89.62 198 ALA A O 1
ATOM 1626 N N . GLU A 1 199 ? -50.002 -11.206 78.063 1.00 90.06 199 GLU A N 1
ATOM 1627 C CA . GLU A 1 199 ? -50.556 -12.530 78.377 1.00 90.06 199 GLU A CA 1
ATOM 1628 C C . GLU A 1 199 ? -50.354 -12.886 79.859 1.00 90.06 199 GLU A C 1
ATOM 1630 O O . GLU A 1 199 ? -51.295 -13.332 80.523 1.00 90.06 199 GLU A O 1
ATOM 1635 N N . MET A 1 200 ? -49.163 -12.623 80.413 1.00 85.75 200 MET A N 1
ATOM 1636 C CA . MET A 1 200 ? -48.889 -12.842 81.838 1.00 85.75 200 MET A CA 1
ATOM 1637 C C . MET A 1 200 ? -49.667 -11.894 82.761 1.00 85.75 200 MET A C 1
ATOM 1639 O O . MET A 1 200 ? -50.105 -12.327 83.828 1.00 85.75 200 MET A O 1
ATOM 1643 N N . THR A 1 201 ? -49.862 -10.620 82.396 1.00 81.94 201 THR A N 1
ATOM 1644 C CA . THR A 1 201 ? -50.664 -9.697 83.220 1.00 81.94 201 THR A CA 1
ATOM 1645 C C . THR A 1 201 ? -52.154 -10.001 83.128 1.00 81.94 201 THR A C 1
ATOM 1647 O O . THR A 1 201 ? -52.809 -10.022 84.166 1.00 81.94 201 THR A O 1
ATOM 1650 N N . ASN A 1 202 ? -52.675 -10.336 81.943 1.00 75.69 202 ASN A N 1
ATOM 1651 C CA . ASN A 1 202 ? -54.067 -10.750 81.764 1.00 75.69 202 ASN A CA 1
ATOM 1652 C C . ASN A 1 202 ? -54.384 -12.032 82.555 1.00 75.69 202 ASN A C 1
ATOM 1654 O O . ASN A 1 202 ? -55.402 -12.109 83.237 1.00 75.69 202 ASN A O 1
ATOM 1658 N N . SER A 1 203 ? -53.460 -13.001 82.565 1.00 64.06 203 SER A N 1
ATOM 1659 C CA . SER A 1 203 ? -53.574 -14.216 83.391 1.00 64.06 203 SER A CA 1
ATOM 1660 C C . SER A 1 203 ? -53.562 -13.929 84.901 1.00 64.06 203 SER A C 1
ATOM 1662 O O . SER A 1 203 ? -54.036 -14.746 85.684 1.00 64.06 203 SER A O 1
ATOM 1664 N N . LYS A 1 204 ? -53.036 -12.769 85.325 1.00 58.03 204 LYS A N 1
ATOM 1665 C CA . LYS A 1 204 ? -53.042 -12.305 86.721 1.00 58.03 204 LYS A CA 1
ATOM 1666 C C . LYS A 1 204 ? -54.289 -11.494 87.078 1.00 58.03 204 LYS A C 1
ATOM 1668 O O . LYS A 1 204 ? -54.773 -11.626 88.196 1.00 58.03 204 LYS A O 1
ATOM 1673 N N . SER A 1 205 ? -54.817 -10.682 86.160 1.00 52.03 205 SER A N 1
ATOM 1674 C CA . SER A 1 205 ? -56.067 -9.934 86.370 1.00 52.03 205 SER A CA 1
ATOM 1675 C C . SER A 1 205 ? -57.316 -10.800 86.213 1.00 52.03 205 SER A C 1
ATOM 1677 O O . SER A 1 205 ? -58.347 -10.468 86.779 1.00 52.03 205 SER A O 1
ATOM 1679 N N . GLN A 1 206 ? -57.228 -11.933 85.508 1.00 45.09 206 GLN A N 1
ATOM 1680 C CA . GLN A 1 206 ? -58.309 -12.921 85.418 1.00 45.09 206 GLN A CA 1
ATOM 1681 C C . GLN A 1 206 ? -58.349 -13.889 86.624 1.00 45.09 206 GLN A C 1
ATOM 1683 O O . GLN A 1 206 ? -59.021 -14.917 86.581 1.00 45.09 206 GLN A O 1
ATOM 1688 N N . CYS A 1 207 ? -57.687 -13.540 87.734 1.00 43.28 207 CYS A N 1
ATOM 1689 C CA . CYS A 1 207 ? -57.929 -14.130 89.054 1.00 43.28 207 CYS A CA 1
ATOM 1690 C C . CYS A 1 207 ? -59.063 -13.365 89.773 1.00 43.28 207 CYS A C 1
ATOM 1692 O O . CYS A 1 207 ? -58.905 -12.855 90.882 1.00 43.28 207 CYS A O 1
ATOM 1694 N N . ASP A 1 208 ? -60.191 -13.228 89.074 1.00 45.94 208 ASP A N 1
ATOM 1695 C CA . ASP A 1 208 ? -61.400 -12.525 89.518 1.00 45.94 208 ASP A CA 1
ATOM 1696 C C . ASP A 1 208 ? -62.238 -13.436 90.455 1.00 45.94 208 ASP A C 1
ATOM 1698 O O . ASP A 1 208 ? -62.029 -14.658 90.484 1.00 45.94 208 ASP A O 1
ATOM 1702 N N . PRO A 1 209 ? -63.214 -12.912 91.229 1.00 55.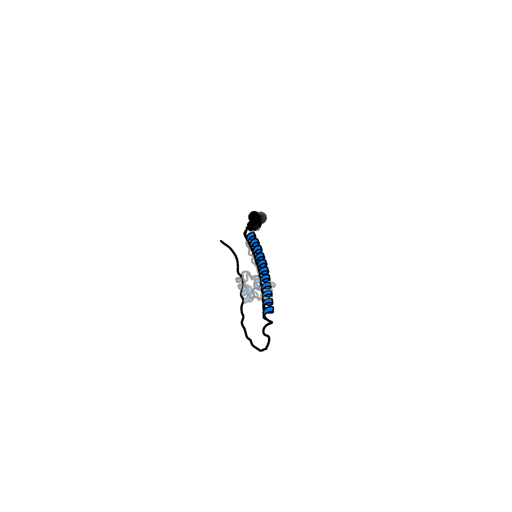25 209 PRO A N 1
ATOM 1703 C CA . PRO A 1 209 ? -63.829 -13.623 92.357 1.00 55.25 209 PRO A CA 1
ATOM 1704 C C . PRO A 1 209 ? -64.682 -14.842 91.970 1.00 55.25 209 PRO A C 1
ATOM 1706 O O . PRO A 1 209 ? -65.221 -15.513 92.851 1.00 55.25 209 PRO A O 1
ATOM 1709 N N . GLU A 1 210 ? -64.796 -15.179 90.684 1.00 52.69 210 GLU A N 1
ATOM 1710 C CA . GLU A 1 210 ? -65.375 -16.449 90.240 1.00 52.69 210 GLU A CA 1
ATOM 1711 C C . GLU A 1 210 ? -64.555 -17.656 90.696 1.00 52.69 210 GLU A C 1
ATOM 1713 O O . GLU A 1 210 ? -65.150 -18.643 91.116 1.00 52.69 210 GLU A O 1
ATOM 1718 N N . HIS A 1 211 ? -63.220 -17.576 90.740 1.00 55.94 211 HIS A N 1
ATOM 1719 C CA . HIS A 1 211 ? -62.421 -18.692 91.263 1.00 55.94 211 HIS A CA 1
ATOM 1720 C C . HIS A 1 211 ? -62.663 -18.911 92.766 1.00 55.94 211 HIS A C 1
ATOM 1722 O O . HIS A 1 211 ? -62.665 -20.046 93.246 1.00 55.94 211 HIS A O 1
ATOM 1728 N N . HIS A 1 212 ? -62.954 -17.830 93.497 1.00 59.09 212 HIS A N 1
ATOM 1729 C CA . HIS A 1 212 ? -63.363 -17.897 94.898 1.00 59.09 212 HIS A CA 1
ATOM 1730 C C . HIS A 1 212 ? -64.797 -18.432 95.044 1.00 59.09 212 HIS A C 1
ATOM 1732 O O . HIS A 1 212 ? -65.042 -19.268 95.911 1.00 59.09 212 HIS A O 1
ATOM 1738 N N . LYS A 1 213 ? -65.737 -18.038 94.167 1.00 64.38 213 LYS A N 1
ATOM 1739 C CA . LYS A 1 213 ? -67.088 -18.631 94.110 1.00 64.38 213 LYS A CA 1
ATOM 1740 C C . LYS A 1 213 ? -67.045 -20.129 93.804 1.00 64.38 213 LYS A C 1
ATOM 1742 O O . LYS A 1 213 ? -67.751 -20.869 94.475 1.00 64.38 213 LYS A O 1
ATOM 1747 N N . ILE A 1 214 ? -66.220 -20.576 92.855 1.00 65.75 214 ILE A N 1
ATOM 1748 C CA . ILE A 1 214 ? -66.044 -21.997 92.517 1.00 65.75 214 ILE A CA 1
ATOM 1749 C C . ILE A 1 214 ? -65.515 -22.757 93.738 1.00 65.75 214 ILE A C 1
ATOM 1751 O O . ILE A 1 214 ? -66.189 -23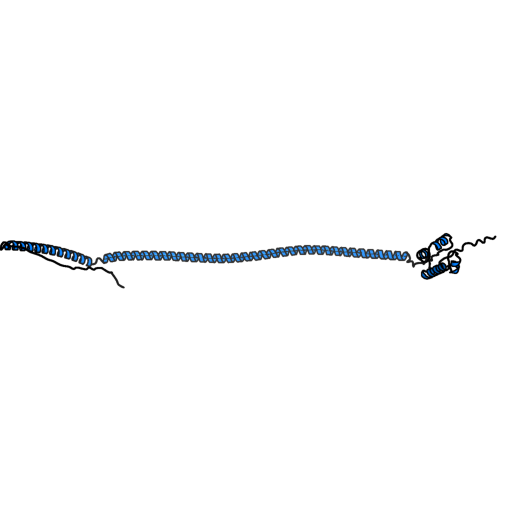.666 94.203 1.00 65.75 214 ILE A O 1
ATOM 1755 N N . SER A 1 215 ? -64.425 -22.296 94.360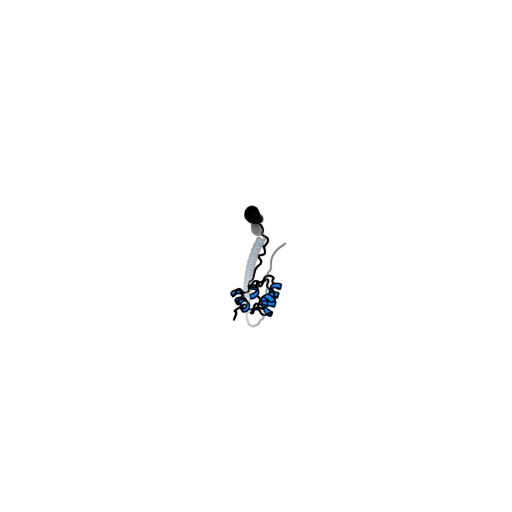 1.00 69.19 215 SER A N 1
ATOM 1756 C CA . SER A 1 215 ? -63.885 -22.902 95.590 1.00 69.19 215 SER A CA 1
ATOM 1757 C C . SER A 1 215 ? -64.891 -22.914 96.760 1.00 69.19 215 SER A C 1
ATOM 1759 O O . SER A 1 215 ? -64.970 -23.884 97.519 1.00 69.19 215 SER A O 1
ATOM 1761 N N . THR A 1 216 ? -65.728 -21.877 96.881 1.00 74.44 216 THR A N 1
ATOM 1762 C CA . THR A 1 216 ? -66.809 -21.814 97.883 1.00 74.44 216 THR A CA 1
ATOM 1763 C C . THR A 1 216 ? -67.946 -22.793 97.562 1.00 74.44 216 THR A C 1
ATOM 1765 O O . THR A 1 216 ? -68.527 -23.384 98.472 1.00 74.44 216 THR A O 1
ATOM 1768 N N . LEU A 1 217 ? -68.277 -22.982 96.281 1.00 77.25 217 LEU A N 1
ATOM 1769 C CA . LEU A 1 217 ? -69.287 -23.939 95.826 1.00 77.25 217 LEU A CA 1
ATOM 1770 C C . LEU A 1 217 ? -68.801 -25.384 95.972 1.00 77.25 217 LEU A C 1
ATOM 1772 O O . LEU A 1 217 ? -69.565 -26.209 96.458 1.00 77.25 217 LEU A O 1
ATOM 1776 N N . GLU A 1 218 ? -67.543 -25.679 95.648 1.00 79.06 218 GLU A N 1
ATOM 1777 C CA . GLU A 1 218 ? -66.905 -26.985 95.870 1.00 79.06 218 GLU A CA 1
ATOM 1778 C C . GLU A 1 218 ? -66.927 -27.359 97.359 1.00 79.06 218 GLU A C 1
ATOM 1780 O O . GLU A 1 218 ? -67.440 -28.417 97.723 1.00 79.06 218 GLU A O 1
ATOM 1785 N N . SER A 1 219 ? -66.509 -26.439 98.237 1.00 82.19 219 SER A N 1
ATOM 1786 C CA . SER A 1 219 ? -66.579 -26.619 99.700 1.00 82.19 219 SER A CA 1
ATOM 1787 C C . SER A 1 219 ? -68.010 -26.887 100.195 1.00 82.19 219 SER A C 1
ATOM 1789 O O . SER A 1 219 ? -68.232 -27.633 101.150 1.00 82.19 219 SER A O 1
ATOM 1791 N N . ARG A 1 220 ? -69.008 -26.277 99.544 1.00 85.69 220 ARG A N 1
ATOM 1792 C CA . ARG A 1 220 ? -70.430 -26.426 99.879 1.00 85.69 220 ARG A CA 1
ATOM 1793 C C . ARG A 1 220 ? -71.034 -27.724 99.334 1.00 85.69 220 ARG A C 1
ATOM 1795 O O . ARG A 1 220 ? -71.901 -28.285 99.995 1.00 85.69 220 ARG A O 1
ATOM 1802 N N . ILE A 1 221 ? -70.576 -28.210 98.179 1.00 85.25 221 ILE A N 1
ATOM 1803 C CA . ILE A 1 221 ? -70.930 -29.533 97.641 1.00 85.25 221 ILE A CA 1
ATOM 1804 C C . ILE A 1 221 ? -70.373 -30.619 98.560 1.00 85.25 221 ILE A C 1
ATOM 1806 O O . ILE A 1 221 ? -71.139 -31.462 99.011 1.00 85.25 221 ILE A O 1
ATOM 1810 N N . GLN A 1 222 ? -69.091 -30.538 98.928 1.00 86.00 222 GLN A N 1
ATOM 1811 C CA . GLN A 1 222 ? -68.450 -31.508 99.820 1.00 86.00 222 GLN A CA 1
ATOM 1812 C C . GLN A 1 222 ? -69.190 -31.634 101.162 1.00 86.00 222 GLN A C 1
ATOM 1814 O O . GLN A 1 222 ? -69.418 -32.740 101.647 1.00 86.00 222 GLN A O 1
ATOM 1819 N N . LYS A 1 223 ? -69.646 -30.512 101.738 1.00 87.81 223 LYS A N 1
ATOM 1820 C CA . LYS A 1 223 ? -70.455 -30.544 102.963 1.00 87.81 223 LYS A CA 1
ATOM 1821 C C . LYS A 1 223 ? -71.826 -31.204 102.764 1.00 87.81 223 LYS A C 1
ATOM 1823 O O . LYS A 1 223 ? -72.238 -31.990 103.607 1.00 87.81 223 LYS A O 1
ATOM 1828 N N . LEU A 1 224 ? -72.504 -30.944 101.644 1.00 85.75 224 LEU A N 1
ATOM 1829 C CA . LEU A 1 224 ? -73.770 -31.614 101.320 1.00 85.75 224 LEU A CA 1
ATOM 1830 C C . LEU A 1 224 ? -73.593 -33.124 101.088 1.00 85.75 224 LEU A C 1
ATOM 1832 O O . LEU A 1 224 ? -74.502 -33.890 101.393 1.00 85.75 224 LEU A O 1
ATOM 1836 N N . GLU A 1 225 ? -72.446 -33.569 100.570 1.00 87.25 225 GLU A N 1
ATOM 1837 C CA . GLU A 1 225 ? -72.120 -34.997 100.453 1.00 87.25 225 GLU A CA 1
ATOM 1838 C C . GLU A 1 225 ? -71.904 -35.654 101.826 1.00 87.25 225 GLU A C 1
ATOM 1840 O O . GLU A 1 225 ? -72.364 -36.778 102.039 1.00 87.25 225 GLU A O 1
ATOM 1845 N N . GLU A 1 226 ? -71.271 -34.950 102.770 1.00 87.50 226 GLU A N 1
ATOM 1846 C CA . GLU A 1 226 ? -71.099 -35.392 104.160 1.00 87.50 226 GLU A CA 1
ATOM 1847 C C . GLU A 1 226 ? -72.458 -35.488 104.889 1.00 87.50 226 GLU A C 1
ATOM 1849 O O . GLU A 1 226 ? -72.795 -36.549 105.417 1.00 87.50 226 GLU A O 1
ATOM 1854 N N . ASP A 1 227 ? -73.294 -34.444 104.811 1.00 86.50 227 ASP A N 1
ATOM 1855 C CA . ASP A 1 227 ? -74.648 -34.415 105.393 1.00 86.50 227 ASP A CA 1
ATOM 1856 C C . ASP A 1 227 ? -75.553 -35.521 104.781 1.00 86.50 227 ASP A C 1
ATOM 1858 O O . ASP A 1 227 ? -76.350 -36.174 105.465 1.00 86.50 227 ASP A O 1
ATOM 1862 N N . ASN A 1 228 ? -75.421 -35.793 103.474 1.00 85.50 228 ASN A N 1
ATOM 1863 C CA . ASN A 1 228 ? -76.149 -36.866 102.779 1.00 85.50 228 ASN A CA 1
ATOM 1864 C C . ASN A 1 228 ? -75.648 -38.267 103.193 1.00 85.50 228 ASN A C 1
ATOM 1866 O O . ASN A 1 228 ? -76.416 -39.225 103.294 1.00 85.50 228 ASN A O 1
ATOM 1870 N N . LYS A 1 229 ? -74.354 -38.406 103.491 1.00 87.75 229 LYS A N 1
ATOM 1871 C CA . LYS A 1 229 ? -73.767 -39.640 104.030 1.00 87.75 229 LYS A CA 1
ATOM 1872 C C . LYS A 1 229 ? -74.223 -39.895 105.470 1.00 87.75 229 LYS A C 1
ATOM 1874 O O . LYS A 1 229 ? -74.551 -41.035 105.795 1.00 87.75 229 LYS A O 1
ATOM 1879 N N . GLU A 1 230 ? -74.307 -38.858 106.302 1.00 85.56 230 GLU A N 1
ATOM 1880 C CA . GLU A 1 230 ? -74.818 -38.941 107.676 1.00 85.56 230 GLU A CA 1
ATOM 1881 C C . GLU A 1 230 ? -76.316 -39.284 107.708 1.00 85.56 230 GLU A C 1
ATOM 1883 O O . GLU A 1 230 ? -76.721 -40.245 108.363 1.00 85.56 230 GLU A O 1
ATOM 1888 N N . THR A 1 231 ? -77.144 -38.605 106.908 1.00 83.06 231 THR A N 1
ATOM 1889 C CA . THR A 1 231 ? -78.576 -38.945 106.780 1.00 83.06 231 THR A CA 1
ATOM 1890 C C . THR A 1 231 ? -78.806 -40.344 106.200 1.00 83.06 231 THR A C 1
ATOM 1892 O O . THR A 1 231 ? -79.734 -41.035 106.626 1.00 83.06 231 THR A O 1
ATOM 1895 N N . LYS A 1 232 ? -77.943 -40.825 105.295 1.00 85.31 232 LYS A N 1
ATOM 1896 C CA . LYS A 1 232 ? -77.972 -42.215 104.811 1.00 85.31 232 LYS A CA 1
ATOM 1897 C C . LYS A 1 232 ? -77.618 -43.229 105.906 1.00 85.31 232 LYS A C 1
ATOM 1899 O O . LYS A 1 232 ? -78.236 -44.293 105.946 1.00 85.31 232 LYS A O 1
ATOM 1904 N N . LEU A 1 233 ? -76.676 -42.911 106.798 1.00 86.69 233 LEU A N 1
ATOM 1905 C CA . LEU A 1 233 ? -76.369 -43.734 107.975 1.00 86.69 233 LEU A CA 1
ATOM 1906 C C . LEU A 1 233 ? -77.543 -43.754 108.963 1.00 86.69 233 LEU A C 1
ATOM 1908 O O . LEU A 1 233 ? -77.947 -44.836 109.380 1.00 86.69 233 LEU A O 1
ATOM 1912 N N . ALA A 1 234 ? -78.161 -42.605 109.250 1.00 80.00 234 ALA A N 1
ATOM 1913 C CA . ALA A 1 234 ? -79.349 -42.522 110.105 1.00 80.00 234 ALA A CA 1
ATOM 1914 C C . ALA A 1 234 ? -80.548 -43.301 109.521 1.00 80.00 234 ALA A C 1
ATOM 1916 O O . ALA A 1 234 ? -81.239 -44.028 110.234 1.00 80.00 234 ALA A O 1
ATOM 1917 N N . LEU A 1 235 ? -80.771 -43.232 108.202 1.00 80.50 235 LEU A N 1
ATOM 1918 C CA . LEU A 1 235 ? -81.762 -44.066 107.509 1.00 80.50 235 LEU A CA 1
ATOM 1919 C C . LEU A 1 235 ? -81.443 -45.560 107.624 1.00 80.50 235 LEU A C 1
ATOM 1921 O O . LEU A 1 235 ? -82.349 -46.371 107.815 1.00 80.50 235 LEU A O 1
ATOM 1925 N N . GLN A 1 236 ? -80.168 -45.937 107.521 1.00 82.75 236 GLN A N 1
ATOM 1926 C CA . GLN A 1 236 ? -79.735 -47.320 107.689 1.00 82.75 236 GLN A CA 1
ATOM 1927 C C . GLN A 1 236 ? -79.944 -47.808 109.133 1.00 82.75 236 GLN A C 1
ATOM 1929 O O . GLN A 1 236 ? -80.407 -48.933 109.316 1.00 82.75 236 GLN A O 1
ATOM 1934 N N . GLU A 1 237 ? -79.700 -46.956 110.133 1.00 82.94 237 GLU A N 1
ATOM 1935 C CA . GLU A 1 237 ? -79.963 -47.220 111.552 1.00 82.94 237 GLU A CA 1
ATOM 1936 C C . GLU A 1 237 ? -81.464 -47.433 111.826 1.00 82.94 237 GLU A C 1
ATOM 1938 O O . GLU A 1 237 ? -81.853 -48.461 112.390 1.00 82.94 237 GLU A O 1
ATOM 1943 N N . VAL A 1 238 ? -82.323 -46.536 111.326 1.00 79.25 238 VAL A N 1
ATOM 1944 C CA . VAL A 1 238 ? -83.792 -46.670 111.392 1.00 79.25 238 VAL A CA 1
ATOM 1945 C C . VAL A 1 238 ? -84.274 -47.949 110.696 1.00 79.25 238 VAL A C 1
ATOM 1947 O O . VAL A 1 238 ? -85.165 -48.631 111.205 1.00 79.25 238 VAL A O 1
ATOM 1950 N N . LEU A 1 239 ? -83.667 -48.339 109.570 1.00 78.06 239 LEU A N 1
ATOM 1951 C CA . LEU A 1 239 ? -83.982 -49.599 108.888 1.00 78.06 239 LEU A CA 1
ATOM 1952 C C . LEU A 1 239 ? -83.559 -50.843 109.690 1.00 78.06 239 LEU A C 1
ATOM 1954 O O . LEU A 1 239 ? -84.265 -51.854 109.636 1.00 78.06 239 LEU A O 1
ATOM 1958 N N . SER A 1 240 ? -82.465 -50.797 110.461 1.00 77.12 240 SER A N 1
ATOM 1959 C CA . SER A 1 240 ? -82.146 -51.852 111.441 1.00 77.12 240 SER A CA 1
ATOM 1960 C C . SER A 1 240 ? -83.173 -51.911 112.574 1.00 77.12 240 SER A C 1
ATOM 1962 O O . SER A 1 240 ? -83.681 -52.993 112.855 1.00 77.12 240 SER A O 1
ATOM 1964 N N . LEU A 1 241 ? -83.574 -50.769 113.142 1.00 72.69 241 LEU A N 1
ATOM 1965 C CA . LEU A 1 241 ? -84.598 -50.714 114.196 1.00 72.69 241 LEU A CA 1
ATOM 1966 C C . LEU A 1 241 ? -85.957 -51.262 113.716 1.00 72.69 241 LEU A C 1
ATOM 1968 O O . LEU A 1 241 ? -86.625 -51.999 114.442 1.00 72.69 241 LEU A O 1
ATOM 1972 N N . LEU A 1 242 ? -86.344 -50.989 112.465 1.00 68.12 242 LEU A N 1
ATOM 1973 C CA . LEU A 1 242 ? -87.542 -51.569 111.839 1.00 68.12 242 LEU A CA 1
ATOM 1974 C C . LEU A 1 242 ? -87.403 -53.077 111.563 1.00 68.12 242 LEU A C 1
ATOM 1976 O O . LEU A 1 242 ? -88.382 -53.823 111.662 1.00 68.12 242 LEU A O 1
ATOM 1980 N N . LYS A 1 243 ? -86.194 -53.563 111.250 1.00 64.88 243 LYS A N 1
ATOM 1981 C CA . LYS A 1 243 ? -85.907 -55.007 111.184 1.00 64.88 243 LYS A CA 1
ATOM 1982 C C . LYS A 1 243 ? -86.063 -55.675 112.549 1.00 64.88 243 LYS A C 1
ATOM 1984 O O . LYS A 1 243 ? -86.634 -56.763 112.615 1.00 64.88 243 LYS A O 1
ATOM 1989 N N . ASP A 1 244 ? -85.631 -55.021 113.621 1.00 57.56 244 ASP A N 1
ATOM 1990 C CA . ASP A 1 244 ? -85.771 -55.545 114.980 1.00 57.56 244 ASP A CA 1
ATOM 1991 C C . ASP A 1 244 ? -87.224 -55.481 115.490 1.00 57.56 244 ASP A C 1
ATOM 1993 O O . ASP A 1 244 ? -87.677 -56.420 116.145 1.00 57.56 244 ASP A O 1
ATOM 1997 N N . GLN A 1 245 ? -88.031 -54.491 115.083 1.00 55.91 245 GLN A N 1
ATOM 1998 C CA . GLN A 1 245 ? -89.489 -54.536 115.301 1.00 55.91 245 GLN A CA 1
ATOM 1999 C C . GLN A 1 245 ? -90.161 -55.711 114.565 1.00 55.91 245 GLN A C 1
ATOM 2001 O O . GLN A 1 245 ? -90.998 -56.408 115.144 1.00 55.91 245 GLN A O 1
ATOM 2006 N N . ASN A 1 246 ? -89.754 -56.009 113.325 1.00 53.00 246 ASN A N 1
ATOM 2007 C CA . ASN A 1 246 ? -90.222 -57.207 112.611 1.00 53.00 246 ASN A CA 1
ATOM 2008 C C . ASN A 1 246 ? -89.756 -58.520 113.273 1.00 53.00 246 ASN A C 1
ATOM 2010 O O . ASN A 1 246 ? -90.441 -59.541 113.180 1.00 53.00 246 ASN A O 1
ATOM 2014 N N . LYS A 1 247 ? -88.634 -58.505 114.000 1.00 49.84 247 LYS A N 1
ATOM 2015 C CA . LYS A 1 247 ? -88.163 -59.635 114.817 1.00 49.84 247 LYS A CA 1
ATOM 2016 C C . LYS A 1 247 ? -89.039 -59.877 116.056 1.00 49.84 247 LYS A C 1
ATOM 2018 O O . LYS A 1 247 ? -89.158 -61.015 116.495 1.00 49.84 247 LYS A O 1
ATOM 2023 N N . ILE A 1 248 ? -89.710 -58.841 116.569 1.00 49.81 248 ILE A N 1
ATOM 2024 C CA . ILE A 1 248 ? -90.712 -58.958 117.644 1.00 49.81 248 ILE A CA 1
ATOM 2025 C C . ILE A 1 248 ? -92.048 -59.506 117.104 1.00 49.81 248 ILE A C 1
ATOM 2027 O O . ILE A 1 248 ? -92.691 -60.317 117.766 1.00 49.81 248 ILE A O 1
ATOM 2031 N N . HIS A 1 249 ? -92.460 -59.130 115.887 1.00 41.06 249 HIS A N 1
ATOM 2032 C CA . HIS A 1 249 ? -93.720 -59.612 115.289 1.00 41.06 249 HIS A CA 1
ATOM 2033 C C . HIS A 1 249 ? -93.658 -61.041 114.707 1.00 41.06 249 HIS A C 1
ATOM 2035 O O . HIS A 1 249 ? -94.697 -61.682 114.551 1.00 41.06 249 HIS A O 1
ATOM 2041 N N . SER A 1 250 ? -92.470 -61.582 114.420 1.00 40.88 250 SER A N 1
ATOM 2042 C CA . SER A 1 250 ? -92.305 -62.871 113.717 1.00 40.88 250 SER A CA 1
ATOM 2043 C C . SER A 1 250 ? -92.290 -64.130 114.602 1.00 40.88 250 SER A C 1
ATOM 2045 O O . SER A 1 250 ? -92.171 -65.234 114.075 1.00 40.88 250 SER A O 1
ATOM 2047 N N . MET A 1 251 ? -92.501 -64.016 115.921 1.00 36.22 251 MET A N 1
ATOM 2048 C CA . MET A 1 251 ? -92.780 -65.182 116.785 1.00 36.22 251 MET A CA 1
ATOM 2049 C C . MET A 1 251 ? -94.262 -65.605 116.814 1.00 36.22 251 MET A C 1
ATOM 2051 O O . MET A 1 251 ? -94.609 -66.574 117.488 1.00 36.22 251 MET A O 1
ATOM 2055 N N . SER A 1 252 ? -95.143 -64.930 116.068 1.00 36.66 252 SER A N 1
ATOM 2056 C CA . SER A 1 252 ? -96.544 -65.338 115.909 1.00 36.66 252 SER A CA 1
ATOM 2057 C C . SER A 1 252 ? -96.829 -65.874 114.504 1.00 36.66 252 SER A C 1
ATOM 2059 O O . SER A 1 252 ? -96.848 -65.117 113.541 1.00 36.66 252 SER A O 1
ATOM 2061 N N . ARG A 1 253 ? -97.188 -67.167 114.446 1.00 32.03 253 ARG A N 1
ATOM 2062 C CA . ARG A 1 253 ? -97.719 -67.926 113.287 1.00 32.03 253 ARG A CA 1
ATOM 2063 C C . ARG A 1 253 ? -96.685 -68.452 112.287 1.00 32.03 253 ARG A C 1
ATOM 2065 O O . ARG A 1 253 ? -96.515 -67.978 111.170 1.00 32.03 253 ARG A O 1
ATOM 2072 N N . SER A 1 254 ? -96.080 -69.543 112.735 1.00 30.47 254 SER A N 1
ATOM 2073 C CA . SER A 1 254 ? -95.330 -70.546 111.987 1.00 30.47 254 SER A CA 1
ATOM 2074 C C . SER A 1 254 ? -96.126 -71.236 110.860 1.00 30.47 254 SER A C 1
ATOM 2076 O O . SER A 1 254 ? -97.349 -71.326 110.931 1.00 30.47 254 SER A O 1
ATOM 2078 N N . LEU A 1 255 ? -95.363 -71.891 109.968 1.00 32.91 255 LEU A N 1
ATOM 2079 C CA . LEU A 1 255 ? -95.691 -73.053 109.111 1.00 32.91 255 LEU A CA 1
ATOM 2080 C C . LEU A 1 255 ? -96.137 -72.831 107.643 1.00 32.91 255 LEU A C 1
ATOM 2082 O O . LEU A 1 255 ? -97.316 -72.743 107.320 1.00 32.91 255 LEU A O 1
ATOM 2086 N N . SER A 1 256 ? -95.140 -73.051 106.769 1.00 32.53 256 SER A N 1
ATOM 2087 C CA . SER A 1 256 ? -95.157 -73.869 105.531 1.00 32.53 256 SER A CA 1
ATOM 2088 C C . SER A 1 256 ? -95.754 -73.352 104.208 1.00 32.53 256 SER A C 1
ATOM 2090 O O . SER A 1 256 ? -96.737 -72.627 104.229 1.00 32.53 256 SER A O 1
ATOM 2092 N N . THR A 1 257 ? -95.284 -73.748 103.004 1.00 34.78 257 THR A N 1
ATOM 2093 C CA . THR A 1 257 ? -93.961 -74.224 102.479 1.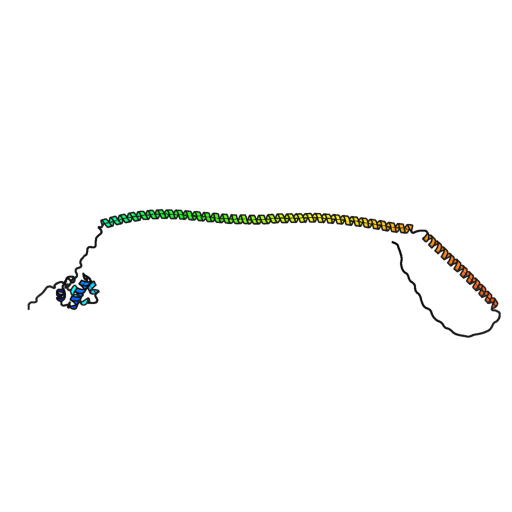00 34.78 257 THR A CA 1
ATOM 2094 C C . THR A 1 257 ? -94.062 -74.292 100.930 1.00 34.78 257 THR A C 1
ATOM 2096 O O . THR A 1 257 ? -94.908 -75.041 100.466 1.00 34.78 257 THR A O 1
ATOM 2099 N N . GLU A 1 258 ? -93.170 -73.627 100.157 1.00 35.91 258 GLU A N 1
ATOM 2100 C CA . GLU A 1 258 ? -92.858 -73.873 98.704 1.00 35.91 258 GLU A CA 1
ATOM 2101 C C . GLU A 1 258 ? -94.032 -73.763 97.667 1.00 35.91 258 GLU A C 1
ATOM 2103 O O . GLU A 1 258 ? -95.187 -73.758 98.054 1.00 35.91 258 GLU A O 1
ATOM 2108 N N . ARG A 1 259 ? -93.933 -73.629 96.322 1.00 35.50 259 ARG A N 1
ATOM 2109 C CA . ARG A 1 259 ? -92.924 -73.437 95.226 1.00 35.50 259 ARG A CA 1
ATOM 2110 C C . ARG A 1 259 ? -93.733 -73.045 93.936 1.00 35.50 259 ARG A C 1
ATOM 2112 O O . ARG A 1 259 ? -94.943 -73.212 93.956 1.00 35.50 259 ARG A O 1
ATOM 2119 N N . SER A 1 260 ? -93.241 -72.604 92.759 1.00 37.50 260 SER A N 1
ATOM 2120 C CA . SER A 1 260 ? -91.943 -72.132 92.211 1.00 37.50 260 SER A CA 1
ATOM 2121 C C . SER A 1 260 ? -92.151 -71.516 90.792 1.00 37.50 260 SER A C 1
ATOM 2123 O O . SER A 1 260 ? -93.065 -71.964 90.110 1.00 37.50 260 SER A O 1
ATOM 2125 N N . ARG A 1 261 ? -91.205 -70.683 90.293 1.00 37.56 261 ARG A N 1
ATOM 2126 C CA . ARG A 1 261 ? -90.918 -70.347 88.851 1.00 37.56 261 ARG A CA 1
ATOM 2127 C C . ARG A 1 261 ? -91.968 -69.495 88.072 1.00 37.56 261 ARG A C 1
ATOM 2129 O O . ARG A 1 261 ? -93.141 -69.553 88.396 1.00 37.56 261 ARG A O 1
ATOM 2136 N N . SER A 1 262 ? -91.636 -68.675 87.050 1.00 34.66 262 SER A N 1
ATOM 2137 C CA . SER A 1 262 ? -90.354 -68.330 86.364 1.00 34.66 262 SER A CA 1
ATOM 2138 C C . SER A 1 262 ? -90.401 -66.989 85.564 1.00 34.66 262 SER A C 1
ATOM 2140 O O . SER A 1 262 ? -91.475 -66.453 85.332 1.00 34.66 262 SER A O 1
ATOM 2142 N N . LEU A 1 263 ? -89.207 -66.507 85.152 1.00 41.00 263 LEU A N 1
ATOM 2143 C CA . LEU A 1 263 ? -88.795 -65.381 84.249 1.00 41.00 263 LEU A CA 1
ATOM 2144 C C . LEU A 1 263 ? -89.378 -65.434 82.798 1.00 41.00 263 LEU A C 1
ATOM 2146 O O . LEU A 1 263 ? -90.086 -66.412 82.551 1.00 41.00 263 LEU A O 1
ATOM 2150 N N . PRO A 1 264 ? -89.038 -64.551 81.795 1.00 53.19 264 PRO A N 1
ATOM 2151 C CA . PRO A 1 264 ? -88.137 -63.350 81.681 1.00 53.19 264 PRO A CA 1
ATOM 2152 C C . PRO A 1 264 ? -88.865 -62.075 81.112 1.00 53.19 264 PRO A C 1
ATOM 2154 O O . PRO A 1 264 ? -90.089 -62.066 81.124 1.00 53.19 264 PRO A O 1
ATOM 2157 N N . GLY A 1 265 ? -88.280 -60.963 80.594 1.00 37.81 265 GLY A N 1
ATOM 2158 C CA . GLY A 1 265 ? -86.903 -60.390 80.527 1.00 37.81 265 GLY A CA 1
ATOM 2159 C C . GLY A 1 265 ? -86.584 -59.571 79.227 1.00 37.81 265 GLY A C 1
ATOM 2160 O O . GLY A 1 265 ? -87.237 -59.787 78.210 1.00 37.81 265 GLY A O 1
ATOM 2161 N N . SER A 1 266 ? -85.531 -58.716 79.237 1.00 38.62 266 SER A N 1
ATOM 2162 C CA . SER A 1 266 ? -84.957 -57.907 78.099 1.00 38.62 266 SER A CA 1
ATOM 2163 C C . SER A 1 266 ? -85.757 -56.647 77.651 1.00 38.62 266 SER A C 1
ATOM 2165 O O . SER A 1 266 ? -86.963 -56.630 77.870 1.00 38.62 266 SER A O 1
ATOM 2167 N N . ASN A 1 267 ? -85.245 -55.538 77.066 1.00 36.94 267 ASN A N 1
ATOM 2168 C CA . ASN A 1 267 ? -83.919 -54.955 76.686 1.00 36.94 267 ASN A CA 1
ATOM 2169 C C . ASN A 1 267 ? -83.965 -53.433 77.061 1.00 36.94 267 ASN A C 1
ATOM 2171 O O . ASN A 1 267 ? -85.072 -52.913 77.171 1.00 36.94 267 ASN A O 1
ATOM 2175 N N . ASP A 1 268 ? -82.933 -52.627 77.362 1.00 39.53 268 ASP A N 1
ATOM 2176 C CA . ASP A 1 268 ? -81.520 -52.450 76.929 1.00 39.53 268 ASP A CA 1
ATOM 2177 C C . ASP A 1 268 ? -81.314 -51.500 75.706 1.00 39.53 268 ASP A C 1
ATOM 2179 O O . ASP A 1 268 ? -82.193 -51.445 74.849 1.00 39.53 268 ASP A O 1
ATOM 2183 N N . ILE A 1 269 ? -80.149 -50.807 75.627 1.00 41.06 269 ILE A N 1
ATOM 2184 C CA . ILE A 1 269 ? -79.614 -49.943 74.517 1.00 41.06 269 ILE A CA 1
ATOM 2185 C C . ILE A 1 269 ? -80.177 -48.476 74.449 1.00 41.06 269 ILE A C 1
ATOM 2187 O O . ILE A 1 269 ? -81.380 -48.285 74.558 1.00 41.06 269 ILE A O 1
ATOM 2191 N N . HIS A 1 270 ? -79.430 -47.355 74.257 1.00 34.00 270 HIS A N 1
ATOM 2192 C CA . HIS A 1 270 ? -77.977 -47.080 74.107 1.00 34.00 270 HIS A CA 1
ATOM 2193 C C . HIS A 1 270 ? -77.522 -45.668 74.600 1.00 34.00 270 HIS A C 1
ATOM 2195 O O . HIS A 1 270 ? -78.307 -44.871 75.104 1.00 34.00 270 HIS A O 1
ATOM 2201 N N . VAL A 1 271 ? -76.226 -45.366 74.405 1.00 53.41 271 VAL A N 1
ATOM 2202 C CA . VAL A 1 271 ? -75.449 -44.185 74.854 1.00 53.41 271 VAL A CA 1
ATOM 2203 C C . VAL A 1 271 ? -75.177 -43.193 73.704 1.00 53.41 271 VAL A C 1
ATOM 2205 O O . VAL A 1 271 ? -74.891 -43.653 72.603 1.00 53.41 271 VAL A O 1
ATOM 2208 N N . HIS A 1 272 ? -75.112 -41.869 73.957 1.00 34.00 272 HIS A N 1
ATOM 2209 C CA . HIS A 1 272 ? -74.116 -40.997 73.286 1.00 34.00 272 HIS A CA 1
ATOM 2210 C C . HIS A 1 272 ? -73.856 -39.622 73.947 1.00 34.00 272 HIS A C 1
ATOM 2212 O O . HIS A 1 272 ? -74.770 -38.877 74.283 1.00 34.00 272 HIS A O 1
ATOM 2218 N N . VAL A 1 273 ? -72.568 -39.272 74.025 1.00 50.22 273 VAL A N 1
ATOM 2219 C CA . VAL A 1 273 ? -71.915 -37.953 74.234 1.00 50.22 273 VAL A CA 1
ATOM 2220 C C . VAL A 1 273 ? -70.703 -38.000 73.261 1.00 50.22 273 VAL A C 1
ATOM 2222 O O . VAL A 1 273 ? -70.173 -39.112 73.145 1.00 50.22 273 VAL A O 1
ATOM 2225 N N . PRO A 1 274 ? -70.284 -36.961 72.475 1.00 58.88 274 PRO A N 1
ATOM 2226 C CA . PRO A 1 274 ? -69.610 -35.767 73.029 1.00 58.88 274 PRO A CA 1
ATOM 2227 C C . PRO A 1 274 ? -69.595 -34.423 72.231 1.00 58.88 274 PRO A C 1
ATOM 2229 O O . PRO A 1 274 ? -69.853 -34.371 71.038 1.00 58.88 274 PRO A O 1
ATOM 2232 N N . LEU A 1 275 ? -69.186 -33.359 72.951 1.00 50.59 275 LEU A N 1
ATOM 2233 C CA . LEU A 1 275 ? -68.347 -32.187 72.575 1.00 50.59 275 LEU A CA 1
ATOM 2234 C C . LEU A 1 275 ? -68.513 -31.459 71.215 1.00 50.59 275 LEU A C 1
ATOM 2236 O O . LEU A 1 275 ? -68.343 -32.072 70.169 1.00 50.59 275 LEU A O 1
ATOM 2240 N N . ASN A 1 276 ? -68.544 -30.105 71.241 1.00 39.72 276 ASN A N 1
ATOM 2241 C CA . ASN A 1 276 ? -67.517 -29.285 70.548 1.00 39.72 276 ASN A CA 1
ATOM 2242 C C . ASN A 1 276 ? -67.508 -27.746 70.810 1.00 39.72 276 ASN A C 1
ATOM 2244 O O . ASN A 1 276 ? -68.530 -27.076 70.750 1.00 39.72 276 ASN A O 1
ATOM 2248 N N . PHE A 1 277 ? -66.276 -27.228 70.963 1.00 39.47 277 PHE A N 1
ATOM 2249 C CA . PHE A 1 277 ? -65.705 -25.896 70.635 1.00 39.47 277 PHE A CA 1
ATOM 2250 C C . PHE A 1 277 ? -66.129 -24.541 71.266 1.00 39.47 277 PHE A C 1
ATOM 2252 O O . PHE A 1 277 ? -67.140 -24.371 71.933 1.00 39.47 277 PHE A O 1
ATOM 2259 N N . LYS A 1 278 ? -65.192 -23.582 71.116 1.00 52.38 278 LYS A N 1
ATOM 2260 C CA . LYS A 1 278 ? -64.994 -22.317 71.854 1.00 52.38 278 LYS A CA 1
ATOM 2261 C C . LYS A 1 278 ? -65.138 -21.061 70.960 1.00 52.38 278 LYS A C 1
ATOM 2263 O O . LYS A 1 278 ? -64.752 -21.109 69.802 1.00 52.38 278 LYS A O 1
ATOM 2268 N N . ARG A 1 279 ? -65.366 -19.918 71.638 1.00 45.59 279 ARG A N 1
ATOM 2269 C CA . ARG A 1 279 ? -64.734 -18.574 71.459 1.00 45.59 279 ARG A CA 1
ATOM 2270 C C . ARG A 1 279 ? -65.168 -17.587 70.338 1.00 45.59 279 ARG A C 1
ATOM 2272 O O . ARG A 1 279 ? -64.964 -17.831 69.162 1.00 45.59 279 ARG A O 1
ATOM 2279 N N . LEU A 1 280 ? -65.423 -16.362 70.839 1.00 44.16 280 LEU A N 1
ATOM 2280 C CA . LEU A 1 280 ? -64.913 -15.029 70.425 1.00 44.16 280 LEU A CA 1
ATOM 2281 C C . LEU A 1 280 ? -65.651 -14.133 69.397 1.00 44.16 280 LEU A C 1
ATOM 2283 O O . LEU A 1 280 ? -66.131 -14.568 68.361 1.00 44.16 280 LEU A O 1
ATOM 2287 N N . ARG A 1 281 ? -65.646 -12.827 69.741 1.00 44.75 281 ARG A N 1
ATOM 2288 C CA . ARG A 1 281 ? -65.756 -11.642 68.855 1.00 44.75 281 ARG A CA 1
ATOM 2289 C C . ARG A 1 281 ? -64.476 -11.540 67.984 1.00 44.75 281 ARG A C 1
ATOM 2291 O O . ARG A 1 281 ? -63.493 -12.188 68.330 1.00 44.75 281 ARG A O 1
ATOM 2298 N N . THR A 1 282 ? -64.346 -10.730 66.936 1.00 53.81 282 THR A N 1
ATOM 2299 C CA . THR A 1 282 ? -65.061 -9.530 66.435 1.00 53.81 282 THR A CA 1
ATOM 2300 C C . THR A 1 282 ? -65.086 -9.564 64.917 1.00 53.81 282 THR A C 1
ATOM 2302 O O . THR A 1 282 ? -64.025 -9.944 64.372 1.00 53.81 282 THR A O 1
#

Secondary structure (DSSP, 8-state):
-----PPPPPEETTT--HHHHHHSTTS-HHHHHHHHHHHHHHSS--HHHHHH-TTS-HHHHHHHHHTTSEE---------PPPHHHHHHHHHHHHHHHHHHHHHHHHHHHHHHHHHHHHHHHHHHHHHHHHHHHHHHHHHHHHHHHHHHHHHHHHHHHHHHHHHHHHHHHHHHHHHHHHHHHHHHHHHHHHHHHHHHHHHHHHHHT--THHHHHHHHHHHHHHHHHHHHHHHHHHHHHHHHHHHHHHHHTTS------------------------------

Organism: Pinctada imbricata (NCBI:txid66713)

pLDDT: mean 79.37, std 20.46, range [30.47, 98.62]

Foldseek 3Di:
DDDDDDDQDEAALLDDDLVLQCVPVLRPSQNSVVSVVLCVVPPFDDPVSQPPPPVHDCVSVVVCVVVNNYDGDDDDDDDDDDPPVNVVVVVVVVVVVVVVVVVVVVVVVVVVVVVVVVVVVVVVVVVVVVVVVVVVVVVVVVVVVVVVVVVVVVVVVVVVVVVVVVVVVVVVVVVVVVVVVVVVVVVVVVVVVVVVVVVVVVVVVVVDCVVVVVVVVVVVVVVVVVVVVVVVVVVVVVVVVVVVVVVVVPVPDDDDDDDDDDDDDDDDDDDDDDDDDDYDDD

InterPro domains:
  IPR010994 RuvA domain 2-like [SSF47781] (4-61)

Sequence (282 aa):
MVSNYQSPQIIDMNKASKEDLLEISEIGEKWAGTIISLREEKGTLTIEDLEMTSKIPSTIWDPLIEKGKIMFVEKKEVLGSMTLERAMTEIKHLQAEITRQSKHIATQDLKITQYENALITIQQQLTCTTYKIKTTTQHVHNEEERNKVTTQHEHDEEERNKVREMECEMNELRSRLLEQEKTWMNRLQQVEKKLKQAEMTNSKSQCDPEHHKISTLESRIQKLEEDNKETKLALQEVLSLLKDQNKIHSMSRSLSTERSRSLPGSNDIHVHVPLNFKRLRT